Protein AF-A0AA43QIW8-F1 (afdb_monomer_lite)

Organism: NCBI:txid258253

Foldseek 3Di:
DPPPPALLNVLLCVCPDVLLAALVSLLVLLPDPFDWDQDPVGIDGLVVSVVSNVVVVVDDDPQDDDPVNVVVVVVVCVVCVSSNVSSVLVVLSNCCNVPPDLAQALQLLSSLQSAQNYDYPQLLCQLVSVCSSNVHDPVQQDDDPPDDSLVSLQSRQQSSVLPHQKHQPLLLQQQAQWDPDAQGRSTHSDSHHNHVSSRRPDPDDPPSSPFIWGRDPGHIHGDFDKDKDFAPPDFDQDPPDDDRWRWGWDDDPNDIKIKTAPDPDHDDDDPPQQRMKMWGWRHDDDPDDWTWIFIATDHPDDDPRRCPDRDTITID

pLDDT: mean 73.93, std 18.61, range [27.11, 95.56]

Sequence (316 aa):
MVRTHDATEMVVRLKASSWVRRLWTFHEAYLARELHYQFKDGALRLSAILGKYHQGSENPPPIPTGHETERIKTRIEGADPVWWSAYRFLEQVEVLGKDAPQEDHARLRSIIHPLRWRTTSRIQDETICLSGCIDRTVEDLPFIPDADPSDLAIERMKTFLSSLQTVPLGLLFVQRPHIEHDGCRWMPTSFLGGGMDSTLPDPWQKEDVAATGRPTPSGLVVALPGIMLSDVTDYTQDFRGGHTHDIIFIRVNGRAYYVYGLLTEPVQWRLPGANQLAIVLREELDERGTFGCLVSMIVDEAETNLMDKEQVWCVG

Radius of gyration: 23.4 Å; chains: 1; bounding box: 61×52×66 Å

Structure (mmCIF, N/CA/C/O backbone):
data_AF-A0AA43QIW8-F1
#
_entry.id   AF-A0AA43QIW8-F1
#
loop_
_atom_site.group_PDB
_atom_site.id
_atom_site.type_symbol
_atom_site.label_atom_id
_atom_site.label_alt_id
_atom_site.label_comp_id
_atom_site.label_asym_id
_atom_site.label_entity_id
_atom_site.label_seq_id
_atom_site.pdbx_PDB_ins_code
_atom_site.Cartn_x
_atom_site.Cartn_y
_atom_site.Cartn_z
_atom_site.occupancy
_atom_site.B_iso_or_equiv
_atom_site.auth_seq_id
_atom_site.auth_comp_id
_atom_site.auth_asym_id
_atom_site.auth_atom_id
_atom_site.pdbx_PDB_model_num
ATOM 1 N N . MET A 1 1 ? 36.590 -1.119 -27.297 1.00 30.61 1 MET A N 1
ATOM 2 C CA . MET A 1 1 ? 35.719 -2.088 -26.598 1.00 30.61 1 MET A CA 1
ATOM 3 C C . MET A 1 1 ? 34.730 -1.292 -25.767 1.00 30.61 1 MET A C 1
ATOM 5 O O . MET A 1 1 ? 35.124 -0.702 -24.770 1.00 30.61 1 MET A O 1
ATOM 9 N N . VAL A 1 2 ? 33.492 -1.153 -26.241 1.00 27.11 2 VAL A N 1
ATOM 10 C CA . VAL A 1 2 ? 32.423 -0.489 -25.482 1.00 27.11 2 VAL A CA 1
ATOM 11 C C . VAL A 1 2 ? 32.036 -1.451 -24.364 1.00 27.11 2 VAL A C 1
ATOM 13 O O . VAL A 1 2 ? 31.665 -2.584 -24.658 1.00 27.11 2 VAL A O 1
ATOM 16 N N . ARG A 1 3 ? 32.194 -1.046 -23.098 1.00 37.59 3 ARG A N 1
ATOM 17 C CA . ARG A 1 3 ? 31.667 -1.809 -21.961 1.00 37.59 3 ARG A CA 1
ATOM 18 C C . ARG A 1 3 ? 30.158 -1.911 -22.168 1.00 37.59 3 ARG A C 1
ATOM 20 O O . ARG A 1 3 ? 29.463 -0.903 -22.083 1.00 37.59 3 ARG A O 1
ATOM 27 N N . THR A 1 4 ? 29.666 -3.100 -22.496 1.00 42.47 4 THR A N 1
ATOM 28 C CA . THR A 1 4 ? 28.267 -3.456 -22.262 1.00 42.47 4 THR A CA 1
ATOM 29 C C . THR A 1 4 ? 27.952 -3.051 -20.830 1.00 42.47 4 THR A C 1
ATOM 31 O O . THR A 1 4 ? 28.669 -3.487 -19.931 1.00 42.47 4 THR A O 1
ATOM 34 N N . HIS A 1 5 ? 26.973 -2.162 -20.635 1.00 55.19 5 HIS A N 1
ATOM 35 C CA . HIS A 1 5 ? 26.529 -1.770 -19.299 1.00 55.19 5 HIS A CA 1
ATOM 36 C C . HIS A 1 5 ? 26.351 -3.036 -18.463 1.00 55.19 5 HIS A C 1
ATOM 38 O O . HIS A 1 5 ? 25.704 -3.986 -18.916 1.00 55.19 5 HIS A O 1
ATOM 44 N N . ASP A 1 6 ? 26.985 -3.057 -17.297 1.00 80.81 6 ASP A N 1
ATOM 45 C CA . ASP A 1 6 ? 26.860 -4.162 -16.362 1.00 80.81 6 ASP A CA 1
ATOM 46 C C . ASP A 1 6 ? 25.366 -4.361 -16.059 1.00 80.81 6 ASP A C 1
ATOM 48 O O . ASP A 1 6 ? 24.638 -3.387 -15.846 1.00 80.81 6 ASP A O 1
ATOM 52 N N . ALA A 1 7 ? 24.865 -5.597 -16.104 1.00 85.94 7 ALA A N 1
ATOM 53 C CA . ALA A 1 7 ? 23.437 -5.862 -15.914 1.00 85.94 7 ALA A CA 1
ATOM 54 C C . ALA A 1 7 ? 22.951 -5.325 -14.554 1.00 85.94 7 ALA A C 1
ATOM 56 O O . ALA A 1 7 ? 21.816 -4.852 -14.447 1.00 85.94 7 ALA A O 1
ATOM 57 N N . THR A 1 8 ? 23.842 -5.307 -13.557 1.00 87.69 8 THR A N 1
ATOM 58 C CA . THR A 1 8 ? 23.642 -4.659 -12.254 1.00 87.69 8 THR A CA 1
ATOM 59 C C . THR A 1 8 ? 23.433 -3.154 -12.383 1.00 87.69 8 THR A C 1
ATOM 61 O O . THR A 1 8 ? 22.462 -2.622 -11.842 1.00 87.69 8 THR A O 1
ATOM 64 N N . GLU A 1 9 ? 24.254 -2.454 -13.168 1.00 89.38 9 GLU A N 1
ATOM 65 C CA . GLU A 1 9 ? 24.057 -1.028 -13.448 1.00 89.38 9 GLU A CA 1
ATOM 66 C C . GLU A 1 9 ? 22.678 -0.764 -14.076 1.00 89.38 9 GLU A C 1
ATOM 68 O O . GLU A 1 9 ? 21.995 0.190 -13.693 1.00 89.38 9 GLU A O 1
ATOM 73 N N . MET A 1 10 ? 22.236 -1.617 -15.006 1.00 92.00 10 MET A N 1
ATOM 74 C CA . MET A 1 10 ? 20.946 -1.456 -15.686 1.00 92.00 10 MET A CA 1
ATOM 75 C C . MET A 1 10 ? 19.767 -1.526 -14.707 1.00 92.00 10 MET A C 1
ATOM 77 O O . MET A 1 10 ? 18.947 -0.604 -14.676 1.00 92.00 10 MET A O 1
ATOM 81 N N . VAL A 1 11 ? 19.688 -2.578 -13.882 1.00 92.38 11 VAL A N 1
ATOM 82 C CA . VAL A 1 11 ? 18.581 -2.747 -12.919 1.00 92.38 11 VAL A CA 1
ATOM 83 C C . VAL A 1 11 ? 18.610 -1.691 -11.814 1.00 92.38 11 VAL A C 1
ATOM 85 O O . VAL A 1 11 ? 17.556 -1.193 -11.415 1.00 92.38 11 VAL A O 1
ATOM 88 N N . VAL A 1 12 ? 19.800 -1.273 -11.365 1.00 91.69 12 VAL A N 1
ATOM 89 C CA . VAL A 1 12 ? 19.947 -0.208 -10.361 1.00 91.69 12 VAL A CA 1
ATOM 90 C C . VAL A 1 12 ? 19.497 1.139 -10.927 1.00 91.69 12 VAL A C 1
ATOM 92 O O . VAL A 1 12 ? 18.738 1.853 -10.269 1.00 91.69 12 VAL A O 1
ATOM 95 N N . ARG A 1 13 ? 19.890 1.481 -12.163 1.00 92.25 13 ARG A N 1
ATOM 96 C CA . ARG A 1 13 ? 19.433 2.713 -12.832 1.00 92.25 13 ARG A CA 1
ATOM 97 C C . ARG A 1 13 ? 17.921 2.729 -13.013 1.00 92.25 13 ARG A C 1
ATOM 99 O O . ARG A 1 13 ? 17.308 3.769 -12.777 1.00 92.25 13 ARG A O 1
ATOM 106 N N . LEU A 1 14 ? 17.316 1.600 -13.388 1.00 93.12 14 LEU A N 1
ATOM 107 C CA . LEU A 1 14 ? 15.860 1.484 -13.469 1.00 93.12 14 LEU A CA 1
ATOM 108 C C . LEU A 1 14 ? 15.209 1.699 -12.099 1.00 93.12 14 LEU A C 1
ATOM 110 O O . LEU A 1 14 ? 14.346 2.571 -11.982 1.00 93.12 14 LEU A O 1
ATOM 114 N N . LYS A 1 15 ? 15.666 0.993 -11.056 1.00 91.25 15 LYS A N 1
ATOM 115 C CA . LYS A 1 15 ? 15.131 1.118 -9.688 1.00 91.25 15 LYS A CA 1
ATOM 116 C C . LYS A 1 15 ? 15.253 2.535 -9.115 1.00 91.25 15 LYS A C 1
ATOM 118 O O . LYS A 1 15 ? 14.347 2.990 -8.427 1.00 91.25 15 LYS A O 1
ATOM 123 N N . ALA A 1 16 ? 16.337 3.247 -9.422 1.00 91.38 16 ALA A N 1
ATOM 124 C CA . ALA A 1 16 ? 16.566 4.622 -8.965 1.00 91.38 16 ALA A CA 1
ATOM 125 C C . ALA A 1 16 ? 15.899 5.701 -9.849 1.00 91.38 16 ALA A C 1
ATOM 127 O O . ALA A 1 16 ? 15.866 6.887 -9.495 1.00 91.38 16 ALA A O 1
ATOM 128 N N . SER A 1 17 ? 15.380 5.321 -11.019 1.00 92.38 17 SER A N 1
ATOM 129 C CA . SER A 1 17 ? 14.816 6.265 -11.983 1.00 92.38 17 SER A CA 1
ATOM 130 C C . SER A 1 17 ? 13.541 6.949 -11.472 1.00 92.38 17 SER A C 1
ATOM 132 O O . SER A 1 17 ? 12.888 6.519 -10.520 1.00 92.38 17 SER A O 1
ATOM 134 N N . SER A 1 18 ? 13.144 8.033 -12.140 1.00 90.75 18 SER A N 1
ATOM 135 C CA . SER A 1 18 ? 11.839 8.664 -11.907 1.00 90.75 18 SER A CA 1
ATOM 136 C C . SER A 1 18 ? 10.667 7.756 -12.276 1.00 90.75 18 SER A C 1
ATOM 138 O O . SER A 1 18 ? 9.576 7.956 -11.751 1.00 90.75 18 SER A O 1
ATOM 140 N N . TRP A 1 19 ? 10.883 6.751 -13.130 1.00 92.31 19 TRP A N 1
ATOM 14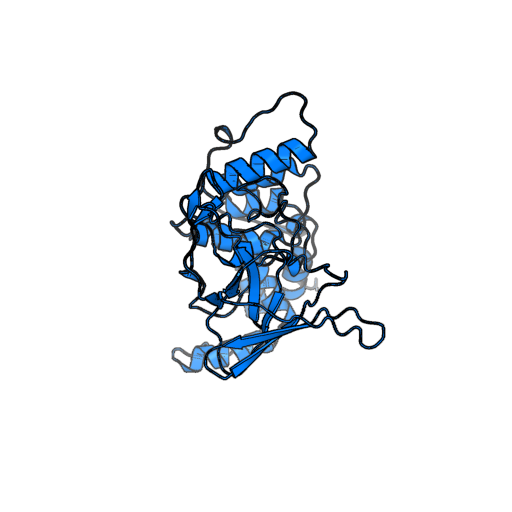1 C CA . TRP A 1 19 ? 9.855 5.791 -13.516 1.00 92.31 19 TRP A CA 1
ATOM 142 C C . TRP A 1 19 ? 9.406 4.933 -12.328 1.00 92.31 19 TRP A C 1
ATOM 144 O O . TRP A 1 19 ? 8.212 4.744 -12.140 1.00 92.31 19 TRP A O 1
ATOM 154 N N . VAL A 1 20 ? 10.312 4.489 -11.451 1.00 91.44 20 VAL A N 1
ATOM 155 C CA . VAL A 1 20 ? 9.915 3.735 -10.243 1.00 91.44 20 VAL A CA 1
ATOM 156 C C . VAL A 1 20 ? 9.243 4.621 -9.190 1.00 91.44 20 VAL A C 1
ATOM 158 O O . VAL A 1 20 ? 8.485 4.119 -8.371 1.00 91.44 20 VAL A O 1
ATOM 161 N N . ARG A 1 21 ? 9.470 5.939 -9.223 1.00 91.94 21 ARG A N 1
ATOM 162 C CA . ARG A 1 21 ? 8.960 6.888 -8.218 1.00 91.94 21 ARG A CA 1
ATOM 163 C C . ARG A 1 21 ? 7.597 7.493 -8.544 1.00 91.94 21 ARG A C 1
ATOM 165 O O . ARG A 1 21 ? 7.047 8.191 -7.704 1.00 91.94 21 ARG A O 1
ATOM 172 N N . ARG A 1 22 ? 7.046 7.283 -9.739 1.00 94.06 22 ARG A N 1
ATOM 173 C CA . ARG A 1 22 ? 5.742 7.847 -10.127 1.00 94.06 22 ARG A CA 1
ATOM 174 C C . ARG A 1 22 ? 4.642 6.812 -9.944 1.00 94.06 22 ARG A C 1
ATOM 176 O O . ARG A 1 22 ? 4.834 5.645 -10.265 1.00 94.06 22 ARG A O 1
ATOM 183 N N . LEU A 1 23 ? 3.485 7.228 -9.445 1.00 95.31 23 LEU A N 1
ATOM 184 C CA . LEU A 1 23 ? 2.310 6.361 -9.366 1.00 95.31 23 LEU A CA 1
ATOM 185 C C . LEU A 1 23 ? 1.853 5.912 -10.761 1.00 95.31 23 LEU A C 1
ATOM 187 O O . LEU A 1 23 ? 1.675 4.727 -10.998 1.00 95.31 23 LEU A O 1
ATOM 191 N N . TRP A 1 24 ? 1.708 6.841 -11.703 1.00 92.81 24 TRP A N 1
ATOM 192 C CA . TRP A 1 24 ? 1.127 6.534 -13.014 1.00 92.81 24 TRP A CA 1
ATOM 193 C C . TRP A 1 24 ? 1.903 5.455 -13.792 1.00 92.81 24 TRP A C 1
ATOM 195 O O . TRP A 1 24 ? 1.316 4.584 -14.420 1.00 92.81 24 TRP A O 1
ATOM 205 N N . THR A 1 25 ? 3.229 5.429 -13.673 1.00 92.81 25 THR A N 1
ATOM 206 C CA . THR A 1 25 ? 4.075 4.403 -14.302 1.00 92.81 25 THR A CA 1
ATOM 207 C C . THR A 1 25 ? 3.963 3.031 -13.635 1.00 92.81 25 THR A C 1
ATOM 209 O O . THR A 1 25 ? 4.278 2.028 -14.268 1.00 92.81 25 THR A O 1
ATOM 212 N N . PHE A 1 26 ? 3.531 2.953 -12.367 1.00 93.12 26 PHE A N 1
ATOM 213 C CA . PHE A 1 26 ? 3.134 1.679 -11.753 1.00 93.12 26 PHE A CA 1
ATOM 214 C C . PHE A 1 26 ? 1.898 1.130 -12.445 1.00 93.12 26 PHE A C 1
ATOM 216 O O . PHE A 1 26 ? 1.896 -0.024 -12.846 1.00 93.12 26 PHE A O 1
ATOM 223 N N . HIS A 1 27 ? 0.880 1.975 -12.600 1.00 91.69 27 HIS A N 1
ATOM 224 C CA . HIS A 1 27 ? -0.380 1.602 -13.224 1.00 91.69 27 HIS A CA 1
ATOM 225 C C . HIS A 1 27 ? -0.158 1.135 -14.671 1.00 91.69 27 HIS A C 1
ATOM 227 O O . HIS A 1 27 ? -0.642 0.075 -15.059 1.00 91.69 27 HIS A O 1
ATOM 233 N N . GLU A 1 28 ? 0.672 1.855 -15.434 1.00 91.06 28 GLU A N 1
ATOM 234 C CA . GLU A 1 28 ? 1.109 1.434 -16.772 1.00 91.06 28 GLU A CA 1
ATOM 235 C C . GLU A 1 28 ? 1.815 0.072 -16.757 1.00 91.06 28 GLU A C 1
ATOM 237 O O . GLU A 1 28 ? 1.526 -0.770 -17.600 1.00 91.06 28 GLU A O 1
ATOM 242 N N . ALA A 1 29 ? 2.733 -0.154 -15.810 1.00 90.81 29 ALA A N 1
ATOM 243 C CA . ALA A 1 29 ? 3.452 -1.422 -15.691 1.00 90.81 29 ALA A CA 1
ATOM 244 C C . ALA A 1 29 ? 2.523 -2.585 -15.329 1.00 90.81 29 ALA A C 1
ATOM 246 O O . ALA A 1 29 ? 2.646 -3.663 -15.904 1.00 90.81 29 ALA A O 1
ATOM 247 N N . TYR A 1 30 ? 1.594 -2.346 -14.402 1.00 90.56 30 TYR A N 1
ATOM 248 C CA . TYR A 1 30 ? 0.628 -3.326 -13.922 1.00 90.56 30 TYR A CA 1
ATOM 249 C C . TYR A 1 30 ? -0.305 -3.782 -15.049 1.00 90.56 30 TYR A C 1
ATOM 251 O O . TYR A 1 30 ? -0.540 -4.974 -15.212 1.00 90.56 30 TYR A O 1
ATOM 259 N N . LEU A 1 31 ? -0.786 -2.846 -15.873 1.00 88.69 31 LEU A N 1
ATOM 260 C CA . LEU A 1 31 ? -1.679 -3.140 -16.998 1.00 88.69 31 LEU A CA 1
ATOM 261 C C . LEU A 1 31 ? -0.950 -3.590 -18.277 1.00 88.69 31 LEU A C 1
ATOM 263 O O . LEU A 1 31 ? -1.590 -3.964 -19.264 1.00 88.69 31 LEU A O 1
ATOM 267 N N . ALA A 1 32 ? 0.383 -3.532 -18.316 1.00 90.00 32 ALA A N 1
ATOM 268 C CA . ALA A 1 32 ? 1.137 -3.827 -19.526 1.00 90.00 32 ALA A CA 1
ATOM 269 C C . ALA A 1 32 ? 1.118 -5.326 -19.863 1.00 90.00 32 ALA A C 1
ATOM 271 O O . ALA A 1 32 ? 1.618 -6.166 -19.117 1.00 90.00 32 ALA A O 1
ATOM 272 N N . ARG A 1 33 ? 0.678 -5.661 -21.085 1.00 87.56 33 ARG A N 1
ATOM 273 C CA . ARG A 1 33 ? 0.875 -7.010 -21.648 1.00 87.56 33 ARG A CA 1
ATOM 274 C C . ARG A 1 33 ? 2.364 -7.351 -21.778 1.00 87.56 33 ARG A C 1
ATOM 276 O O . ARG A 1 33 ? 2.785 -8.466 -21.480 1.00 87.56 33 ARG A O 1
ATOM 283 N N . GLU A 1 34 ? 3.155 -6.382 -22.234 1.00 88.19 34 GLU A N 1
ATOM 284 C CA . GLU A 1 34 ? 4.610 -6.476 -22.332 1.00 88.19 34 GLU A CA 1
ATOM 285 C C . GLU A 1 34 ? 5.249 -5.140 -21.955 1.00 88.19 34 GLU A C 1
ATOM 287 O O . GLU A 1 34 ? 4.980 -4.120 -22.591 1.00 88.19 34 GLU A O 1
ATOM 292 N N . LEU A 1 35 ? 6.134 -5.152 -20.957 1.00 90.94 35 LEU A N 1
ATOM 293 C CA . LEU A 1 35 ? 6.863 -3.968 -20.519 1.00 90.94 35 LEU A CA 1
ATOM 294 C C . LEU A 1 35 ? 8.263 -3.935 -21.142 1.00 90.94 35 LEU A C 1
ATOM 296 O O . LEU A 1 35 ? 8.994 -4.927 -21.136 1.00 90.94 35 LEU A O 1
ATOM 300 N N . HIS A 1 36 ? 8.630 -2.781 -21.696 1.00 92.75 36 HIS A N 1
ATOM 301 C CA . HIS A 1 36 ? 9.940 -2.538 -22.292 1.00 92.75 36 HIS A CA 1
ATOM 302 C C . HIS A 1 36 ? 10.567 -1.288 -21.675 1.00 92.75 36 HIS A C 1
ATOM 304 O O . HIS A 1 36 ? 9.918 -0.251 -21.550 1.00 92.75 36 HIS A O 1
ATOM 310 N N . TYR A 1 37 ? 11.853 -1.371 -21.349 1.00 92.25 37 TYR A N 1
ATOM 311 C CA . TYR A 1 37 ? 12.635 -0.264 -20.815 1.00 92.25 37 TYR A CA 1
ATOM 312 C C . TYR A 1 37 ? 13.566 0.290 -21.891 1.00 92.25 37 TYR A C 1
ATOM 314 O O . TYR A 1 37 ? 14.384 -0.445 -22.447 1.00 92.25 37 TYR A O 1
ATOM 322 N N . GLN A 1 38 ? 13.455 1.586 -22.184 1.00 92.50 38 GLN A N 1
ATOM 323 C CA . GLN A 1 38 ? 14.295 2.249 -23.180 1.00 92.50 38 GLN A CA 1
ATOM 324 C C . GLN A 1 38 ? 15.666 2.611 -22.594 1.00 92.50 38 GLN A C 1
ATOM 326 O O . GLN A 1 38 ? 15.772 3.448 -21.698 1.00 92.50 38 GLN A O 1
ATOM 331 N N . PHE A 1 39 ? 16.725 2.035 -23.161 1.00 89.88 39 PHE A N 1
ATOM 332 C CA . PHE A 1 39 ? 18.115 2.424 -22.919 1.00 89.88 39 PHE A CA 1
ATOM 333 C C . PHE A 1 39 ? 18.682 3.153 -24.141 1.00 89.88 39 PHE A C 1
ATOM 335 O O . PHE A 1 39 ? 18.062 3.190 -25.205 1.00 89.88 39 PHE A O 1
ATOM 342 N N . LYS A 1 40 ? 19.887 3.723 -24.014 1.00 88.94 40 LYS A N 1
ATOM 343 C CA . LYS A 1 40 ? 20.572 4.400 -25.129 1.00 88.94 40 LYS A CA 1
ATOM 344 C C . LYS A 1 40 ? 20.725 3.495 -26.359 1.00 88.94 40 LYS A C 1
ATOM 346 O O . LYS A 1 40 ? 20.577 3.965 -27.480 1.00 88.94 40 LYS A O 1
ATOM 351 N N . ASP A 1 41 ? 20.985 2.212 -26.126 1.00 87.12 41 ASP A N 1
ATOM 352 C CA . ASP A 1 41 ? 21.294 1.235 -27.174 1.00 87.12 41 ASP A CA 1
ATOM 353 C C . ASP A 1 41 ? 20.052 0.474 -27.677 1.00 87.12 41 ASP A C 1
ATOM 355 O O . ASP A 1 41 ? 20.163 -0.378 -28.556 1.00 87.12 41 ASP A O 1
ATOM 359 N N . GLY A 1 42 ? 18.866 0.760 -27.125 1.00 91.12 42 GLY A N 1
ATOM 360 C CA . GLY A 1 42 ? 17.608 0.123 -27.518 1.00 91.12 42 GLY A CA 1
ATOM 361 C C . GLY A 1 42 ? 16.680 -0.189 -26.346 1.00 91.12 42 GLY A C 1
ATOM 362 O O . GLY A 1 42 ? 17.031 -0.021 -25.177 1.00 91.12 42 GLY A O 1
ATOM 363 N N . ALA A 1 43 ? 15.475 -0.648 -26.675 1.00 93.88 43 ALA A N 1
ATOM 364 C CA . ALA A 1 43 ? 14.500 -1.106 -25.697 1.00 93.88 43 ALA A CA 1
ATOM 365 C C . ALA A 1 43 ? 14.767 -2.566 -25.301 1.00 93.88 43 ALA A C 1
ATOM 367 O O . ALA A 1 43 ? 15.001 -3.415 -26.161 1.00 93.88 43 ALA A O 1
ATOM 368 N N . LEU A 1 44 ? 14.719 -2.866 -24.003 1.00 93.31 44 LEU A N 1
ATOM 369 C CA . LEU A 1 44 ? 14.928 -4.212 -23.466 1.00 93.31 44 LEU A CA 1
ATOM 370 C C . LEU A 1 44 ? 13.819 -4.585 -22.484 1.00 93.31 44 LEU A C 1
ATOM 372 O O . LEU A 1 44 ? 13.359 -3.753 -21.706 1.00 93.31 44 LEU A O 1
ATOM 376 N N . ARG A 1 45 ? 13.434 -5.862 -22.492 1.00 92.88 45 ARG A N 1
ATOM 377 C CA . ARG A 1 45 ? 12.590 -6.464 -21.450 1.00 92.88 45 ARG A CA 1
ATOM 378 C C . ARG A 1 45 ? 13.440 -6.843 -20.242 1.00 92.88 45 ARG A C 1
ATOM 380 O O . ARG A 1 45 ? 14.627 -7.143 -20.403 1.00 92.88 45 ARG A O 1
ATOM 387 N N . LEU A 1 46 ? 12.831 -6.933 -19.061 1.00 90.56 46 LEU A N 1
ATOM 388 C CA . LEU A 1 46 ? 13.531 -7.363 -17.848 1.00 90.56 46 LEU A CA 1
ATOM 389 C C . LEU A 1 46 ? 14.173 -8.756 -17.998 1.00 90.56 46 LEU A C 1
ATOM 391 O O . LEU A 1 46 ? 15.302 -8.972 -17.558 1.00 90.56 46 LEU A O 1
ATOM 395 N N . SER A 1 47 ? 13.523 -9.671 -18.723 1.00 89.31 47 SER A N 1
ATOM 396 C CA . SER A 1 47 ? 14.069 -10.998 -19.054 1.00 89.31 47 SER A CA 1
ATOM 397 C C . SER A 1 47 ? 15.352 -10.949 -19.895 1.00 89.31 47 SER A C 1
ATOM 399 O O . SER A 1 47 ? 16.247 -11.773 -19.713 1.00 89.31 47 SER A O 1
ATOM 401 N N . ALA A 1 48 ? 15.495 -9.959 -20.781 1.00 90.19 48 ALA A N 1
ATOM 402 C CA . ALA A 1 48 ? 16.725 -9.767 -21.549 1.00 90.19 48 ALA A CA 1
ATOM 403 C C . ALA A 1 48 ? 17.872 -9.253 -20.661 1.00 90.19 48 ALA A C 1
ATOM 405 O O . ALA A 1 48 ? 19.030 -9.606 -20.886 1.00 90.19 48 ALA A O 1
ATOM 406 N N . ILE A 1 49 ? 17.556 -8.451 -19.636 1.00 90.50 49 ILE A N 1
ATOM 407 C CA . ILE A 1 49 ? 18.530 -7.984 -18.639 1.00 90.50 49 ILE A CA 1
ATOM 408 C C . ILE A 1 49 ? 18.991 -9.154 -17.754 1.00 90.50 49 ILE A C 1
ATOM 410 O O . ILE A 1 49 ? 20.192 -9.300 -17.532 1.00 90.50 49 ILE A O 1
ATOM 414 N N . LEU A 1 50 ? 18.074 -10.041 -17.339 1.00 88.00 50 LEU A N 1
ATOM 415 C CA . LEU A 1 50 ? 18.412 -11.288 -16.634 1.00 88.00 50 LEU A CA 1
ATOM 416 C C . LEU A 1 50 ? 19.369 -12.165 -17.456 1.00 88.00 50 LEU A C 1
ATOM 418 O O . LEU A 1 50 ? 20.382 -12.637 -16.946 1.00 88.00 50 LEU A O 1
ATOM 422 N N . GLY A 1 51 ? 19.087 -12.336 -18.752 1.00 85.44 51 GLY A N 1
ATOM 423 C CA . GLY A 1 51 ? 19.963 -13.085 -19.655 1.00 85.44 51 GLY A CA 1
ATOM 424 C C . GLY A 1 51 ? 21.382 -12.507 -19.722 1.00 85.44 51 GLY A C 1
ATOM 425 O O . GLY A 1 51 ? 22.351 -13.261 -19.686 1.00 85.44 51 GLY A O 1
ATOM 426 N N . LYS A 1 52 ? 21.517 -11.173 -19.752 1.00 85.44 52 LYS A N 1
ATOM 427 C CA . LYS A 1 52 ? 22.822 -10.487 -19.715 1.00 85.44 52 LYS A CA 1
ATOM 428 C C . LYS A 1 52 ? 23.564 -10.712 -18.396 1.00 85.44 52 LYS A C 1
ATOM 430 O O . LYS A 1 52 ? 24.774 -10.914 -18.429 1.00 85.44 52 LYS A O 1
ATOM 435 N N . TYR A 1 53 ? 22.853 -10.707 -17.267 1.00 83.38 53 TYR A N 1
ATOM 436 C CA . TYR A 1 53 ? 23.440 -10.996 -15.955 1.00 83.38 53 TYR A CA 1
ATOM 437 C C . TYR A 1 53 ? 24.026 -12.414 -15.903 1.00 83.38 53 TYR A C 1
ATOM 439 O O . TYR A 1 53 ? 25.189 -12.591 -15.550 1.00 83.38 53 TYR A O 1
ATOM 447 N N . HIS A 1 54 ? 23.268 -13.416 -16.361 1.00 78.50 54 HIS A N 1
ATOM 448 C CA . HIS A 1 54 ? 23.749 -14.800 -16.413 1.00 78.50 54 HIS A CA 1
ATOM 449 C C . HIS A 1 54 ? 24.910 -15.002 -17.396 1.00 78.50 54 HIS A C 1
ATOM 451 O O . HIS A 1 54 ? 25.798 -15.796 -17.115 1.00 78.50 54 HIS A O 1
ATOM 457 N N . GLN A 1 55 ? 24.939 -14.288 -18.527 1.00 72.19 55 GLN A N 1
ATOM 458 C CA . GLN A 1 55 ? 26.042 -14.370 -19.497 1.00 72.19 55 GLN A CA 1
ATOM 459 C C . GLN A 1 55 ? 27.344 -13.732 -18.991 1.00 72.19 55 GLN A C 1
ATOM 461 O O . GLN A 1 55 ? 28.420 -14.195 -19.353 1.00 72.19 55 GLN A O 1
ATOM 466 N N . GLY A 1 56 ? 27.257 -12.674 -18.176 1.00 63.62 56 GLY A N 1
ATOM 467 C CA . GLY A 1 56 ? 28.420 -12.045 -17.539 1.00 63.62 56 GLY A CA 1
ATOM 468 C C . GLY A 1 56 ? 28.985 -12.840 -16.355 1.00 63.62 56 GLY A C 1
ATOM 469 O O . GLY A 1 56 ? 30.106 -12.585 -15.924 1.00 63.62 56 GLY A O 1
ATOM 470 N N . SER A 1 57 ? 28.228 -13.813 -15.840 1.00 58.59 57 SER A N 1
ATOM 471 C CA . SER A 1 57 ? 28.672 -14.773 -14.830 1.00 58.59 57 SER A CA 1
ATOM 472 C C . SER A 1 57 ? 29.271 -15.989 -15.543 1.00 58.59 57 SER A C 1
ATOM 474 O O . SER A 1 57 ? 28.554 -16.913 -15.909 1.00 58.59 57 SER A O 1
ATOM 476 N N . GLU A 1 58 ? 30.585 -15.998 -15.790 1.00 47.84 58 GLU A N 1
ATOM 477 C CA . GLU A 1 58 ? 31.264 -17.031 -16.603 1.00 47.84 58 GLU A CA 1
ATOM 478 C C . GLU A 1 58 ? 31.156 -18.480 -16.064 1.00 47.84 58 GLU A C 1
ATOM 480 O O . GLU A 1 58 ? 31.641 -19.404 -16.707 1.00 47.84 58 GLU A O 1
ATOM 485 N N . ASN A 1 59 ? 30.490 -18.716 -14.929 1.00 49.09 59 ASN A N 1
ATOM 486 C CA . ASN A 1 59 ? 30.080 -20.035 -14.444 1.00 49.09 59 ASN A CA 1
ATOM 487 C C . ASN A 1 59 ? 28.849 -19.888 -13.528 1.00 49.09 59 ASN A C 1
ATOM 489 O O . ASN A 1 59 ? 29.026 -19.702 -12.319 1.00 49.09 59 ASN A O 1
ATOM 493 N N . PRO A 1 60 ? 27.604 -19.971 -14.036 1.00 49.59 60 PRO A N 1
ATOM 494 C CA . PRO A 1 60 ? 26.453 -20.046 -13.149 1.00 49.59 60 PRO A CA 1
ATOM 495 C C . PRO A 1 60 ? 26.559 -21.354 -12.346 1.00 49.59 60 PRO A C 1
ATOM 497 O O . PRO A 1 60 ? 26.711 -22.421 -12.951 1.00 49.59 60 PRO A O 1
ATOM 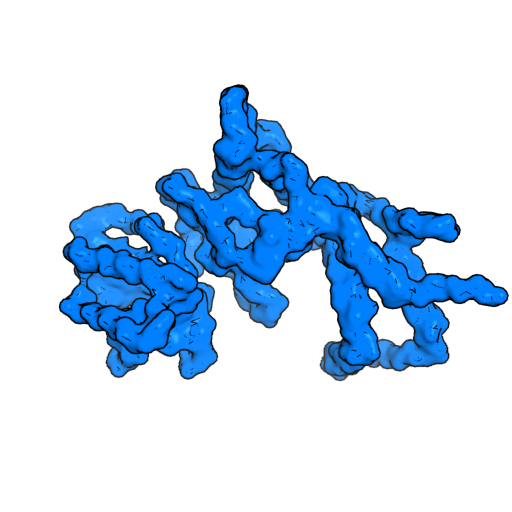500 N N . PRO A 1 61 ? 26.516 -21.321 -11.001 1.00 50.94 61 PRO A N 1
ATOM 501 C CA . PRO A 1 61 ? 26.484 -22.553 -10.227 1.00 50.94 61 PRO A CA 1
ATOM 502 C C . PRO A 1 61 ? 25.276 -23.388 -10.684 1.00 50.94 61 PRO A C 1
ATOM 504 O O . PRO A 1 61 ? 24.203 -22.820 -10.915 1.00 50.94 61 PRO A O 1
ATOM 507 N N . PRO A 1 62 ? 25.427 -24.715 -10.862 1.00 49.56 62 PRO A N 1
ATOM 508 C CA . PRO A 1 62 ? 24.330 -25.567 -11.306 1.00 49.56 62 PRO A CA 1
ATOM 509 C C . PRO A 1 62 ? 23.146 -25.377 -10.361 1.00 49.56 62 PRO A C 1
ATOM 511 O O . PRO A 1 62 ? 23.318 -25.517 -9.153 1.00 49.56 62 PRO A O 1
ATOM 514 N N . ILE A 1 63 ? 21.970 -25.034 -10.901 1.00 51.59 63 ILE A N 1
ATOM 515 C CA . ILE A 1 63 ? 20.738 -24.867 -10.120 1.00 51.59 63 ILE A CA 1
ATOM 516 C C . I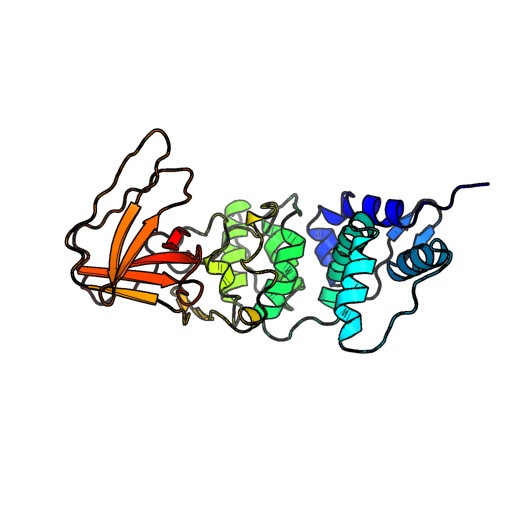LE A 1 63 ? 20.337 -26.265 -9.628 1.00 51.59 63 ILE A C 1
ATOM 518 O O . ILE A 1 63 ? 19.881 -27.073 -10.441 1.00 51.59 63 ILE A O 1
ATOM 522 N N . PRO A 1 64 ? 20.523 -26.609 -8.341 1.00 45.88 64 PRO A N 1
ATOM 523 C CA . PRO A 1 64 ? 20.175 -27.935 -7.851 1.00 45.88 64 PRO A CA 1
ATOM 524 C C . PRO A 1 64 ? 18.653 -28.026 -7.745 1.00 45.88 64 PRO A C 1
ATOM 526 O O . PRO A 1 64 ? 18.001 -27.035 -7.423 1.00 45.88 64 PRO A O 1
ATOM 529 N N . THR A 1 65 ? 18.070 -29.199 -7.970 1.00 50.50 65 THR A N 1
ATOM 530 C CA . THR A 1 65 ? 16.638 -29.469 -7.747 1.00 50.50 65 THR A CA 1
ATOM 531 C C . THR A 1 65 ? 16.441 -30.242 -6.436 1.00 50.50 65 THR A C 1
ATOM 533 O O . THR A 1 65 ? 16.983 -31.337 -6.307 1.00 50.50 65 THR A O 1
ATOM 536 N N . GLY A 1 66 ? 15.672 -29.706 -5.476 1.00 53.91 66 GLY A N 1
ATOM 537 C CA . GLY A 1 66 ? 15.337 -30.352 -4.192 1.00 53.91 66 GLY A CA 1
ATOM 538 C C . GLY A 1 66 ? 15.153 -29.370 -3.017 1.00 53.91 66 GLY A C 1
ATOM 539 O O . GLY A 1 66 ? 15.216 -28.161 -3.182 1.00 53.91 66 GLY A O 1
ATOM 540 N N . HIS A 1 67 ? 14.956 -29.856 -1.786 1.00 52.28 67 HIS A N 1
ATOM 541 C CA . HIS A 1 67 ? 14.856 -28.985 -0.593 1.00 52.28 67 HIS A CA 1
ATOM 542 C C . HIS A 1 67 ? 16.168 -28.232 -0.258 1.00 52.28 67 HIS A C 1
ATOM 544 O O . HIS A 1 67 ? 16.138 -27.208 0.423 1.00 52.28 67 HIS A O 1
ATOM 550 N N . GLU A 1 68 ? 17.320 -28.683 -0.770 1.00 50.69 68 GLU A N 1
ATOM 551 C CA . GLU A 1 68 ? 18.596 -27.946 -0.707 1.00 50.69 68 GLU A CA 1
ATOM 552 C C . GLU A 1 68 ? 18.641 -26.728 -1.647 1.00 50.69 68 GLU A C 1
ATOM 554 O O . GLU A 1 68 ? 19.468 -25.833 -1.446 1.00 50.69 68 GLU A O 1
ATOM 559 N N . THR A 1 69 ? 17.732 -26.650 -2.630 1.00 55.16 69 THR A N 1
ATOM 560 C CA . THR A 1 69 ? 17.656 -25.551 -3.600 1.00 55.16 69 THR A CA 1
ATOM 561 C C . THR A 1 69 ? 17.423 -24.221 -2.911 1.00 55.16 69 THR A C 1
ATOM 563 O O . THR A 1 69 ? 18.094 -23.263 -3.261 1.00 55.16 69 THR A O 1
ATOM 566 N N . GLU A 1 70 ? 16.559 -24.152 -1.896 1.00 51.69 70 GLU A N 1
ATOM 567 C CA . GLU A 1 70 ? 16.226 -22.875 -1.255 1.00 51.69 70 GLU A CA 1
ATOM 568 C C . GLU A 1 70 ? 17.448 -22.266 -0.553 1.00 51.69 70 GLU A C 1
ATOM 570 O O . GLU A 1 70 ? 17.777 -21.109 -0.776 1.00 51.69 70 GLU A O 1
ATOM 575 N N . ARG A 1 71 ? 18.221 -23.071 0.194 1.00 52.84 71 ARG A N 1
ATOM 576 C CA . ARG A 1 71 ? 19.431 -22.602 0.902 1.00 52.84 71 ARG A CA 1
ATOM 577 C C . ARG A 1 71 ? 20.557 -22.198 -0.052 1.00 52.84 71 ARG A C 1
ATOM 579 O O . ARG A 1 71 ? 21.337 -21.296 0.257 1.00 52.84 71 ARG A O 1
ATOM 586 N N . ILE A 1 72 ? 20.671 -22.880 -1.192 1.00 54.91 72 ILE A N 1
ATOM 587 C CA . ILE A 1 72 ? 21.669 -22.580 -2.228 1.00 54.91 72 ILE A CA 1
ATOM 588 C C . ILE A 1 72 ? 21.248 -21.343 -3.025 1.00 54.91 72 ILE A C 1
ATOM 590 O O . ILE A 1 72 ? 22.078 -20.468 -3.262 1.00 54.91 72 ILE A O 1
ATOM 594 N N . LYS A 1 73 ? 19.957 -21.212 -3.338 1.00 54.81 73 LYS A N 1
ATOM 595 C CA . LYS A 1 73 ? 19.355 -20.021 -3.940 1.00 54.81 73 LYS A CA 1
ATOM 596 C C . LYS A 1 73 ? 19.570 -18.801 -3.047 1.00 54.81 73 LYS A C 1
ATOM 598 O O . LYS A 1 73 ? 20.113 -17.824 -3.533 1.00 54.81 73 LYS A O 1
ATOM 603 N N . THR A 1 74 ? 19.341 -18.904 -1.734 1.00 53.31 74 THR A N 1
ATOM 604 C CA . THR A 1 74 ? 19.653 -17.832 -0.767 1.00 53.31 74 THR A CA 1
ATOM 605 C C . THR A 1 74 ? 21.142 -17.451 -0.754 1.00 53.31 74 THR A C 1
ATOM 607 O O . THR A 1 74 ? 21.478 -16.277 -0.626 1.00 53.31 74 THR A O 1
ATOM 610 N N . ARG A 1 75 ? 22.070 -18.410 -0.906 1.00 55.72 75 ARG A N 1
ATOM 611 C CA . ARG A 1 75 ? 23.518 -18.113 -0.995 1.00 55.72 75 ARG A CA 1
ATOM 612 C C . ARG A 1 75 ? 23.912 -17.434 -2.307 1.00 55.72 75 ARG A C 1
ATOM 614 O O . ARG A 1 75 ? 24.780 -16.568 -2.287 1.00 55.72 75 ARG A O 1
ATOM 621 N N . ILE A 1 76 ? 23.294 -17.823 -3.421 1.00 56.78 76 ILE A N 1
ATOM 622 C CA . ILE A 1 76 ? 23.499 -17.202 -4.739 1.00 56.78 76 ILE A CA 1
ATOM 623 C C . ILE A 1 76 ? 22.881 -15.797 -4.758 1.00 56.78 76 ILE A C 1
ATOM 625 O O . ILE A 1 76 ? 23.518 -14.854 -5.218 1.00 56.78 76 ILE A O 1
ATOM 629 N N . GLU A 1 77 ? 21.689 -15.637 -4.179 1.00 53.22 77 GLU A N 1
ATOM 630 C CA . GLU A 1 77 ? 21.035 -14.344 -3.952 1.00 53.22 77 GLU A CA 1
ATOM 631 C C . GLU A 1 77 ? 21.893 -13.421 -3.070 1.00 53.22 77 GLU A C 1
ATOM 633 O O . GLU A 1 77 ? 21.982 -12.217 -3.311 1.00 53.22 77 GLU A O 1
ATOM 638 N N . GLY A 1 78 ? 22.596 -13.997 -2.091 1.00 53.69 78 GLY A N 1
ATOM 639 C CA . GLY A 1 78 ? 23.535 -13.290 -1.222 1.00 53.69 78 GLY A CA 1
ATOM 640 C C . GLY A 1 78 ? 24.894 -12.946 -1.845 1.00 53.69 78 GLY A C 1
ATOM 641 O O . GLY A 1 78 ? 25.642 -12.192 -1.227 1.00 53.69 78 GLY A O 1
ATOM 642 N N . ALA A 1 79 ? 25.237 -13.463 -3.032 1.00 64.88 79 ALA A N 1
ATOM 643 C CA . ALA A 1 79 ? 26.513 -13.161 -3.693 1.00 64.88 79 ALA A CA 1
ATOM 644 C C . ALA A 1 79 ? 26.510 -11.783 -4.385 1.00 64.88 79 ALA A C 1
ATOM 646 O O . ALA A 1 79 ? 27.546 -11.124 -4.443 1.00 64.88 79 ALA A O 1
ATOM 647 N N . ASP A 1 80 ? 25.342 -11.332 -4.854 1.00 77.06 80 ASP A N 1
ATOM 648 C CA . ASP A 1 80 ? 25.105 -9.973 -5.358 1.00 77.06 80 ASP A CA 1
ATOM 649 C C . ASP A 1 80 ? 23.751 -9.452 -4.835 1.00 77.06 80 ASP A C 1
ATOM 651 O O . ASP A 1 80 ? 22.742 -9.429 -5.553 1.00 77.06 80 ASP A O 1
ATOM 655 N N . PRO A 1 81 ? 23.695 -9.047 -3.553 1.00 79.75 81 PRO A N 1
ATOM 656 C CA . PRO A 1 81 ? 22.448 -8.621 -2.924 1.00 79.75 81 PRO A CA 1
ATOM 657 C C . PRO A 1 81 ? 21.893 -7.332 -3.547 1.00 79.75 81 PRO A C 1
ATOM 659 O O . PRO A 1 81 ? 20.689 -7.075 -3.470 1.00 79.75 81 PRO A O 1
ATOM 662 N N . VAL A 1 82 ? 22.748 -6.520 -4.181 1.00 85.44 82 VAL A N 1
ATOM 663 C CA . VAL A 1 82 ? 22.345 -5.281 -4.854 1.00 85.44 82 VAL A CA 1
ATOM 664 C C . VAL A 1 82 ? 21.557 -5.607 -6.115 1.00 85.44 82 VAL A C 1
ATOM 666 O O . VAL A 1 82 ? 20.446 -5.091 -6.281 1.00 85.44 82 VAL A O 1
ATOM 669 N N . TRP A 1 83 ? 22.093 -6.486 -6.970 1.00 86.12 83 TRP A N 1
ATOM 670 C CA . TRP A 1 83 ? 21.394 -6.939 -8.168 1.00 86.12 83 TRP A CA 1
ATOM 671 C C . TRP A 1 83 ? 20.071 -7.607 -7.804 1.00 86.12 83 TRP A C 1
ATOM 673 O O . TRP A 1 83 ? 19.031 -7.186 -8.310 1.00 86.12 83 TRP A O 1
ATOM 683 N N . TRP A 1 84 ? 20.074 -8.570 -6.874 1.00 83.44 84 TRP A N 1
ATOM 684 C CA . TRP A 1 84 ? 18.860 -9.317 -6.522 1.00 83.44 84 TRP A CA 1
ATOM 685 C C . TRP A 1 84 ? 17.794 -8.413 -5.911 1.00 83.44 84 TRP A C 1
ATOM 687 O O . TRP A 1 84 ? 16.636 -8.469 -6.321 1.00 83.44 84 TRP A O 1
ATOM 697 N N . SER A 1 85 ? 18.166 -7.503 -5.008 1.00 84.81 85 SER A N 1
ATOM 698 C CA . SER A 1 85 ? 17.221 -6.525 -4.454 1.00 84.81 85 SER A CA 1
ATOM 699 C C . SER A 1 85 ? 16.637 -5.597 -5.525 1.00 84.81 85 SER A C 1
ATOM 701 O O . SER A 1 85 ? 15.483 -5.162 -5.424 1.00 84.81 85 SER A O 1
ATOM 703 N N . ALA A 1 86 ? 17.424 -5.227 -6.538 1.00 89.00 86 ALA A N 1
ATOM 704 C CA . ALA A 1 86 ? 16.956 -4.367 -7.617 1.00 89.00 86 ALA A CA 1
ATOM 705 C C . ALA A 1 86 ? 16.065 -5.116 -8.612 1.00 89.00 86 ALA A C 1
ATOM 707 O O . ALA A 1 86 ? 14.958 -4.664 -8.909 1.00 89.00 86 ALA A O 1
ATOM 708 N N . TYR A 1 87 ? 16.526 -6.276 -9.070 1.00 89.75 87 TYR A N 1
ATOM 709 C CA . TYR A 1 87 ? 15.826 -7.133 -10.011 1.00 89.75 87 TYR A CA 1
ATOM 710 C C . TYR A 1 87 ? 14.498 -7.627 -9.442 1.00 89.75 87 TYR A C 1
ATOM 712 O O . TYR A 1 87 ? 13.472 -7.443 -10.084 1.00 89.75 87 TYR A O 1
ATOM 720 N N . ARG A 1 88 ? 14.484 -8.163 -8.213 1.00 86.19 88 ARG A N 1
ATOM 721 C CA . ARG A 1 88 ? 13.264 -8.699 -7.581 1.00 86.19 88 ARG A CA 1
ATOM 722 C C . ARG A 1 88 ? 12.191 -7.638 -7.398 1.00 86.19 88 ARG A C 1
ATOM 724 O O . ARG A 1 88 ? 11.016 -7.926 -7.575 1.00 86.19 88 ARG A O 1
ATOM 731 N N . PHE A 1 89 ? 12.585 -6.402 -7.092 1.00 87.50 89 PHE A N 1
ATOM 732 C CA . PHE A 1 89 ? 11.639 -5.291 -7.036 1.00 87.50 89 PHE A CA 1
ATOM 733 C C . PHE A 1 89 ? 10.987 -5.027 -8.405 1.00 87.50 89 PHE A C 1
ATOM 735 O O . PHE A 1 89 ? 9.773 -4.860 -8.482 1.00 87.50 89 PHE A O 1
ATOM 742 N N . LEU A 1 90 ? 11.776 -4.995 -9.486 1.00 89.75 90 LEU A N 1
ATOM 743 C CA . LEU A 1 90 ? 11.260 -4.773 -10.844 1.00 89.75 90 LEU A CA 1
ATOM 744 C C . LEU A 1 90 ? 10.417 -5.959 -11.331 1.00 89.75 90 LEU A C 1
ATOM 746 O O . LEU A 1 90 ? 9.351 -5.755 -11.902 1.00 89.75 90 LEU A O 1
ATOM 750 N N . GLU A 1 91 ? 10.865 -7.182 -11.051 1.00 87.81 91 GLU A N 1
ATOM 751 C CA . GLU A 1 91 ? 10.157 -8.423 -11.371 1.00 87.81 91 GLU A CA 1
ATOM 752 C C . GLU A 1 91 ? 8.788 -8.460 -10.689 1.00 87.81 91 GLU A C 1
ATOM 754 O O . GLU A 1 91 ? 7.791 -8.745 -11.346 1.00 87.81 91 GLU A O 1
ATOM 759 N N . GLN A 1 92 ? 8.712 -8.089 -9.406 1.00 82.94 92 GLN A N 1
ATOM 760 C CA . GLN A 1 92 ? 7.435 -7.969 -8.700 1.00 82.94 92 GLN A CA 1
ATOM 761 C C . GLN A 1 92 ? 6.487 -7.013 -9.430 1.00 82.94 92 GLN A C 1
ATOM 763 O O . GLN A 1 92 ? 5.351 -7.380 -9.702 1.00 82.94 92 GLN A O 1
ATOM 768 N N . VAL A 1 93 ? 6.951 -5.824 -9.823 1.00 84.19 93 VAL A N 1
ATOM 769 C CA . VAL A 1 93 ? 6.112 -4.857 -10.552 1.00 84.19 93 VAL A CA 1
ATOM 770 C C . VAL A 1 93 ? 5.585 -5.423 -11.884 1.00 84.19 93 VAL A C 1
ATOM 772 O O . VAL A 1 93 ? 4.442 -5.140 -12.228 1.00 84.19 93 VAL A O 1
ATOM 775 N N . GLU A 1 94 ? 6.366 -6.234 -12.610 1.00 85.56 94 GLU A N 1
ATOM 776 C CA . GLU A 1 94 ? 5.940 -6.843 -13.887 1.00 85.56 94 GLU A CA 1
ATOM 777 C C . GLU A 1 94 ? 5.004 -8.056 -13.745 1.00 85.56 94 GLU A C 1
ATOM 779 O O . GLU A 1 94 ? 4.235 -8.345 -14.666 1.00 85.56 94 GLU A O 1
ATOM 784 N N . VAL A 1 95 ? 5.098 -8.811 -12.645 1.00 80.44 95 VAL A N 1
ATOM 785 C CA . VAL A 1 95 ? 4.325 -10.054 -12.447 1.00 80.44 95 VAL A CA 1
ATOM 786 C C . VAL A 1 95 ? 2.967 -9.787 -11.797 1.00 80.44 95 VAL A C 1
ATOM 788 O O . VAL A 1 95 ? 2.004 -10.491 -12.095 1.00 80.44 95 VAL A O 1
ATOM 791 N N . LEU A 1 96 ? 2.859 -8.740 -10.971 1.00 79.50 96 LEU A N 1
ATOM 792 C CA . LEU A 1 96 ? 1.651 -8.419 -10.197 1.00 79.50 96 LEU A CA 1
ATOM 793 C C . LEU A 1 96 ? 0.361 -8.317 -11.028 1.00 79.50 96 LEU A C 1
ATOM 795 O O . LEU A 1 96 ? -0.704 -8.670 -10.529 1.00 79.50 96 LEU A O 1
ATOM 799 N N . GLY A 1 97 ? 0.443 -7.846 -12.275 1.00 73.12 97 GLY A N 1
ATOM 800 C CA . GLY A 1 97 ? -0.719 -7.743 -13.162 1.00 73.12 97 GLY A CA 1
ATOM 801 C C . GLY A 1 97 ? -1.094 -9.039 -13.888 1.00 73.12 97 GLY A C 1
ATOM 802 O O . GLY A 1 97 ? -2.218 -9.168 -14.360 1.00 73.12 97 GLY A O 1
ATOM 803 N N . LYS A 1 98 ? -0.171 -10.003 -13.998 1.00 77.88 98 LYS A N 1
ATOM 804 C CA . LYS A 1 98 ? -0.362 -11.232 -14.794 1.00 77.88 98 LYS A CA 1
ATOM 805 C C . LYS A 1 98 ? -1.009 -12.353 -13.989 1.00 77.88 98 LYS A C 1
ATOM 807 O O . LYS A 1 98 ? -1.875 -13.042 -14.514 1.00 77.88 98 LYS A O 1
ATOM 812 N N . ASP A 1 99 ? -0.610 -12.476 -12.726 1.00 74.62 99 ASP A N 1
ATOM 813 C CA . ASP A 1 99 ? -1.090 -13.492 -11.784 1.00 74.62 99 ASP A CA 1
ATOM 814 C C . ASP A 1 99 ? -1.805 -12.824 -10.596 1.00 74.62 99 ASP A C 1
ATOM 816 O O . ASP A 1 99 ? -1.580 -13.165 -9.433 1.00 74.62 99 ASP A O 1
ATOM 820 N N . ALA A 1 100 ? -2.619 -11.801 -10.882 1.00 78.81 100 ALA A N 1
ATOM 821 C CA . ALA A 1 100 ? -3.334 -11.056 -9.853 1.00 78.81 100 ALA A CA 1
ATOM 822 C C . ALA A 1 100 ? -4.289 -11.988 -9.074 1.00 78.81 100 ALA A C 1
ATOM 824 O O . ALA A 1 100 ? -5.066 -12.716 -9.702 1.00 78.81 100 ALA A O 1
ATOM 825 N N . PRO A 1 101 ? -4.268 -11.970 -7.726 1.00 82.44 101 PRO A N 1
ATOM 826 C CA . PRO A 1 101 ? -5.218 -12.732 -6.920 1.00 82.44 101 PRO A CA 1
ATOM 827 C C . PRO A 1 101 ? -6.668 -12.355 -7.234 1.00 82.44 101 PRO A C 1
ATOM 829 O O . PRO A 1 101 ? -6.948 -11.206 -7.584 1.00 82.44 101 PRO A O 1
ATOM 832 N N . GLN A 1 102 ? -7.588 -13.311 -7.077 1.00 83.69 102 GLN A N 1
ATOM 833 C CA . GLN A 1 102 ? -9.016 -13.060 -7.297 1.00 83.69 102 GLN A CA 1
ATOM 834 C C . GLN A 1 102 ? -9.633 -12.287 -6.132 1.00 83.69 102 GLN A C 1
ATOM 836 O O . GLN A 1 102 ? -10.519 -11.460 -6.333 1.00 83.69 102 GLN A O 1
ATOM 841 N N . GLU A 1 103 ? -9.168 -12.551 -4.913 1.00 88.00 103 GLU A N 1
ATOM 842 C CA . GLU A 1 103 ? -9.698 -11.947 -3.705 1.00 88.00 103 GLU A CA 1
ATOM 843 C C . GLU A 1 103 ? -9.161 -10.523 -3.503 1.00 88.00 103 GLU A C 1
ATOM 845 O O . GLU A 1 103 ? -7.951 -10.277 -3.545 1.00 88.00 103 GLU A O 1
ATOM 850 N N . ASP A 1 104 ? -10.069 -9.588 -3.208 1.00 90.94 104 ASP A N 1
ATOM 851 C CA . ASP A 1 104 ? -9.754 -8.162 -3.054 1.00 90.94 104 ASP A CA 1
ATOM 852 C C . ASP A 1 104 ? -8.621 -7.901 -2.047 1.00 90.94 104 ASP A C 1
ATOM 854 O O . ASP A 1 104 ? -7.717 -7.116 -2.333 1.00 90.94 104 ASP A O 1
ATOM 858 N N . HIS A 1 105 ? -8.615 -8.578 -0.891 1.00 89.19 105 HIS A N 1
ATOM 859 C CA . HIS A 1 105 ? -7.587 -8.382 0.135 1.00 89.19 105 HIS A CA 1
ATOM 860 C C . HIS A 1 105 ? -6.184 -8.766 -0.356 1.00 89.19 105 HIS A C 1
ATOM 862 O O . HIS A 1 105 ? -5.218 -8.033 -0.121 1.00 89.19 105 HIS A O 1
ATOM 868 N N . ALA A 1 106 ? -6.069 -9.901 -1.052 1.00 86.94 106 ALA A N 1
ATOM 869 C CA . ALA A 1 106 ? -4.811 -10.414 -1.572 1.00 86.94 106 ALA A CA 1
ATOM 870 C C . ALA A 1 106 ? -4.309 -9.521 -2.711 1.00 86.94 106 ALA A C 1
ATOM 872 O O . ALA A 1 106 ? -3.124 -9.170 -2.758 1.00 86.94 106 ALA A O 1
ATOM 873 N N . ARG A 1 107 ? -5.222 -9.070 -3.578 1.00 88.44 107 ARG A N 1
ATOM 874 C CA . ARG A 1 107 ? -4.902 -8.146 -4.666 1.00 88.44 107 ARG A CA 1
ATOM 875 C C . ARG A 1 107 ? -4.470 -6.777 -4.146 1.00 88.44 107 ARG A C 1
ATOM 877 O O . ARG A 1 107 ? -3.408 -6.300 -4.545 1.00 88.44 107 ARG A O 1
ATOM 884 N N . LEU A 1 108 ? -5.201 -6.194 -3.194 1.00 90.38 108 LEU A N 1
ATOM 885 C CA . LEU A 1 108 ? -4.842 -4.927 -2.550 1.00 90.38 108 LEU A CA 1
ATOM 886 C C . LEU A 1 108 ? -3.471 -5.017 -1.859 1.00 90.38 108 LEU A C 1
ATOM 888 O O . LEU A 1 108 ? -2.603 -4.170 -2.079 1.00 90.38 108 LEU A O 1
ATOM 892 N N . ARG A 1 109 ? -3.227 -6.083 -1.088 1.00 87.50 109 ARG A N 1
ATOM 893 C CA . ARG A 1 109 ? -1.925 -6.334 -0.446 1.00 87.50 109 ARG A CA 1
ATOM 894 C C . ARG A 1 109 ? -0.784 -6.382 -1.462 1.00 87.50 109 ARG A C 1
ATOM 896 O O . ARG A 1 109 ? 0.276 -5.803 -1.221 1.00 87.50 109 ARG A O 1
ATOM 903 N N . SER A 1 110 ? -1.013 -7.030 -2.603 1.00 84.56 110 SER A N 1
ATOM 904 C CA . SER A 1 110 ? -0.013 -7.180 -3.662 1.00 84.56 110 SER A CA 1
ATOM 905 C C . SER A 1 110 ? 0.411 -5.837 -4.282 1.00 84.56 110 SER A C 1
ATOM 907 O O . SER A 1 110 ? 1.581 -5.658 -4.628 1.00 84.56 110 SER A O 1
ATOM 909 N N . ILE A 1 111 ? -0.504 -4.860 -4.349 1.00 89.00 111 ILE A N 1
ATOM 910 C CA . ILE A 1 111 ? -0.239 -3.556 -4.968 1.00 89.00 111 ILE A CA 1
ATOM 911 C C . ILE A 1 111 ? 0.232 -2.480 -3.984 1.00 89.00 111 ILE A C 1
ATOM 913 O O . ILE A 1 111 ? 0.902 -1.557 -4.425 1.00 89.00 111 ILE A O 1
ATOM 917 N N . ILE A 1 112 ? -0.015 -2.591 -2.672 1.00 89.06 112 ILE A N 1
ATOM 918 C CA . ILE A 1 112 ? 0.410 -1.569 -1.687 1.00 89.06 112 ILE A CA 1
ATOM 919 C C . ILE A 1 112 ? 1.937 -1.447 -1.596 1.00 89.06 112 ILE A C 1
ATOM 921 O O . ILE A 1 112 ? 2.498 -0.350 -1.605 1.00 89.06 112 ILE A O 1
ATOM 925 N N . HIS A 1 113 ? 2.646 -2.572 -1.536 1.00 84.75 113 HIS A N 1
ATOM 926 C CA . HIS A 1 113 ? 4.094 -2.583 -1.324 1.00 84.75 113 HIS A CA 1
ATOM 927 C C . HIS A 1 113 ? 4.889 -1.831 -2.422 1.00 84.75 113 HIS A C 1
ATOM 929 O O . HIS A 1 113 ? 5.781 -1.046 -2.085 1.00 84.75 113 HIS A O 1
ATOM 935 N N . PRO A 1 114 ? 4.579 -1.976 -3.727 1.00 88.19 114 PRO A N 1
ATOM 936 C CA . PRO A 1 114 ? 5.158 -1.141 -4.785 1.00 88.19 114 PRO A CA 1
ATOM 937 C C . PRO A 1 114 ? 4.899 0.371 -4.683 1.00 88.19 114 PRO A C 1
ATOM 939 O O . PRO A 1 114 ? 5.634 1.141 -5.311 1.00 88.19 114 PRO A O 1
ATOM 942 N N . LEU A 1 115 ? 3.868 0.808 -3.951 1.00 91.69 115 LEU A N 1
ATOM 943 C CA . LEU A 1 115 ? 3.426 2.209 -3.885 1.00 91.69 115 LEU A CA 1
ATOM 944 C C . LEU A 1 115 ? 4.176 3.041 -2.848 1.00 91.69 115 LEU A C 1
ATOM 946 O O . LEU A 1 115 ? 4.262 4.262 -2.974 1.00 91.69 115 LEU A O 1
ATOM 950 N N . ARG A 1 116 ? 4.791 2.397 -1.860 1.00 88.56 116 ARG A N 1
ATOM 951 C CA . ARG A 1 116 ? 5.352 3.077 -0.687 1.00 88.56 116 ARG A CA 1
ATOM 952 C C . ARG A 1 116 ? 6.471 4.087 -0.956 1.00 88.56 116 ARG A C 1
ATOM 954 O O . ARG A 1 116 ? 6.708 4.976 -0.147 1.00 88.56 116 ARG A O 1
ATOM 961 N N . TRP A 1 117 ? 7.153 3.983 -2.096 1.00 89.94 117 TRP A N 1
ATOM 962 C CA . TRP A 1 117 ? 8.166 4.957 -2.540 1.00 89.94 117 TRP A CA 1
ATOM 963 C C . TRP A 1 117 ? 7.730 5.764 -3.764 1.00 89.94 117 TRP A C 1
ATOM 965 O O . TRP A 1 117 ? 8.551 6.425 -4.407 1.00 89.94 117 TRP A O 1
ATOM 975 N N . ARG A 1 118 ? 6.445 5.687 -4.114 1.00 93.25 118 ARG A N 1
ATOM 976 C CA . ARG A 1 118 ? 5.862 6.406 -5.240 1.00 93.25 118 ARG A CA 1
ATOM 977 C C . ARG A 1 118 ? 5.192 7.683 -4.778 1.00 93.25 118 ARG A C 1
ATOM 979 O O . ARG A 1 118 ? 4.743 7.800 -3.644 1.00 93.25 118 ARG A O 1
ATOM 986 N N . THR A 1 119 ? 5.127 8.635 -5.695 1.00 95.06 119 THR A N 1
ATOM 987 C CA . THR A 1 119 ? 4.443 9.910 -5.532 1.00 95.06 119 THR A CA 1
ATOM 988 C C . THR A 1 119 ? 3.604 10.218 -6.766 1.00 95.06 119 THR A C 1
ATOM 990 O O . THR A 1 119 ? 3.759 9.621 -7.840 1.00 95.06 119 THR A O 1
ATOM 993 N N . THR A 1 120 ? 2.699 11.173 -6.609 1.00 95.19 120 THR A N 1
ATOM 994 C CA . THR A 1 120 ? 1.856 11.715 -7.671 1.00 95.19 120 THR A CA 1
ATOM 995 C C . THR A 1 120 ? 1.824 13.235 -7.549 1.00 95.19 120 THR A C 1
ATOM 997 O O . THR A 1 120 ? 2.010 13.777 -6.462 1.00 95.19 120 THR A O 1
ATOM 1000 N N . SER A 1 121 ? 1.606 13.935 -8.662 1.00 93.06 121 SER A N 1
ATOM 1001 C CA . SER A 1 121 ? 1.355 15.383 -8.652 1.00 93.06 121 SER A CA 1
ATOM 1002 C C . SER A 1 121 ? -0.062 15.737 -8.198 1.00 93.06 121 SER A C 1
ATOM 1004 O O . SER A 1 121 ? -0.329 16.895 -7.895 1.00 93.06 121 SER A O 1
ATOM 1006 N N . ARG A 1 122 ? -0.974 14.760 -8.208 1.00 93.44 122 ARG A N 1
ATOM 1007 C CA . ARG A 1 122 ? -2.389 14.899 -7.857 1.00 93.44 122 ARG A CA 1
ATOM 1008 C C . ARG A 1 122 ? -2.789 13.707 -7.005 1.00 93.44 122 ARG A C 1
ATOM 1010 O O . ARG A 1 122 ? -2.828 12.583 -7.504 1.00 93.44 122 ARG A O 1
ATOM 1017 N N . ILE A 1 123 ? -3.013 13.935 -5.716 1.00 93.50 123 ILE A N 1
ATOM 1018 C CA . ILE A 1 123 ? -3.268 12.856 -4.754 1.00 93.50 123 ILE A CA 1
ATOM 1019 C C . ILE A 1 123 ? -4.585 12.123 -5.042 1.00 93.50 123 ILE A C 1
ATOM 1021 O O . ILE A 1 123 ? -4.658 10.908 -4.904 1.00 93.50 123 ILE A O 1
ATOM 1025 N N . GLN A 1 124 ? -5.573 12.820 -5.601 1.00 92.69 124 GLN A N 1
ATOM 1026 C CA . GLN A 1 124 ? -6.835 12.240 -6.061 1.00 92.69 124 GLN A CA 1
ATOM 1027 C C . GLN A 1 124 ? -6.694 11.228 -7.214 1.00 92.69 124 GLN A C 1
ATOM 1029 O O . GLN A 1 124 ? -7.663 10.530 -7.517 1.00 92.69 124 GLN A O 1
ATOM 1034 N N . ASP A 1 125 ? -5.523 11.152 -7.862 1.00 93.19 125 ASP A N 1
ATOM 1035 C CA . ASP A 1 125 ? -5.227 10.157 -8.903 1.00 93.19 125 ASP A CA 1
ATOM 1036 C C . ASP A 1 125 ? -4.782 8.808 -8.302 1.00 93.19 125 ASP A C 1
ATOM 1038 O O . ASP A 1 125 ? -4.732 7.807 -9.021 1.00 93.19 125 ASP A O 1
ATOM 1042 N N . GLU A 1 126 ? -4.476 8.757 -6.996 1.00 95.31 126 GLU A N 1
ATOM 1043 C CA . GLU A 1 126 ? -4.129 7.523 -6.278 1.00 95.31 126 GLU A CA 1
ATOM 1044 C C . GLU A 1 126 ? -5.203 6.459 -6.456 1.00 95.31 126 GLU A C 1
ATOM 1046 O O . GLU A 1 126 ? -4.945 5.380 -6.988 1.00 95.31 126 GLU A O 1
ATOM 1051 N N . THR A 1 127 ? -6.428 6.804 -6.089 1.00 94.81 127 THR A N 1
ATOM 1052 C CA . THR A 1 127 ? -7.580 5.905 -6.123 1.00 94.81 127 THR A CA 1
ATOM 1053 C C . THR A 1 127 ? -7.998 5.545 -7.542 1.00 94.81 127 THR A C 1
ATOM 1055 O O . THR A 1 127 ? -8.445 4.424 -7.764 1.00 94.81 127 THR A O 1
ATOM 1058 N N . ILE A 1 128 ? -7.769 6.422 -8.526 1.00 91.81 128 ILE A N 1
ATOM 1059 C CA . ILE A 1 128 ? -7.952 6.092 -9.949 1.00 91.81 128 ILE A CA 1
ATOM 1060 C C . ILE A 1 128 ? -7.002 4.956 -10.351 1.00 91.81 128 ILE A C 1
ATOM 1062 O O . ILE A 1 128 ? -7.428 3.974 -10.959 1.00 91.81 128 ILE A O 1
ATOM 1066 N N . CYS A 1 129 ? -5.719 5.066 -9.992 1.00 92.75 129 CYS A N 1
ATOM 1067 C CA . CYS A 1 129 ? -4.729 4.041 -10.319 1.00 92.75 129 CYS A CA 1
ATOM 1068 C C . CYS A 1 129 ? -4.994 2.729 -9.573 1.00 92.75 129 CYS A C 1
ATOM 1070 O O . CYS A 1 129 ? -4.881 1.658 -10.164 1.00 92.75 129 CYS A O 1
ATOM 1072 N N . LEU A 1 130 ? -5.366 2.803 -8.292 1.00 93.19 130 LEU A N 1
ATOM 1073 C CA . LEU A 1 130 ? -5.718 1.624 -7.497 1.00 93.19 130 LEU A CA 1
ATOM 1074 C C . LEU A 1 130 ? -6.951 0.906 -8.051 1.00 93.19 130 LEU A C 1
ATOM 1076 O O . LEU A 1 130 ? -6.940 -0.319 -8.144 1.00 93.19 130 LEU A O 1
ATOM 1080 N N . SER A 1 131 ? -7.978 1.654 -8.467 1.00 91.50 131 SER A N 1
ATOM 1081 C CA . SER A 1 131 ? -9.206 1.082 -9.033 1.00 91.50 131 SER A CA 1
ATOM 1082 C C . SER A 1 131 ? -8.910 0.282 -10.300 1.00 91.50 131 SER A C 1
ATOM 1084 O O . SER A 1 131 ? -9.315 -0.875 -10.399 1.00 91.50 131 SER A O 1
ATOM 1086 N N . GLY A 1 132 ? -8.082 0.831 -11.198 1.00 88.44 132 GLY A N 1
ATOM 1087 C CA . GLY A 1 132 ? -7.615 0.113 -12.387 1.00 88.44 132 GLY A CA 1
ATOM 1088 C C . GLY A 1 132 ? -6.785 -1.139 -12.075 1.00 88.44 132 GLY A C 1
ATOM 1089 O O . GLY A 1 132 ? -6.773 -2.076 -12.867 1.00 88.44 132 GLY A O 1
ATOM 1090 N N . CYS A 1 133 ? -6.138 -1.204 -10.906 1.00 88.62 133 CYS A N 1
ATOM 1091 C CA . CYS A 1 133 ? -5.392 -2.386 -10.476 1.00 88.62 133 CYS A CA 1
ATOM 1092 C C . CYS A 1 133 ? -6.258 -3.469 -9.810 1.00 88.62 133 CYS A C 1
ATOM 1094 O O . CYS A 1 133 ? -5.772 -4.586 -9.683 1.00 88.62 133 CYS A O 1
ATOM 1096 N N . ILE A 1 134 ? -7.484 -3.170 -9.356 1.00 86.94 134 ILE A N 1
ATOM 1097 C CA . ILE A 1 134 ? -8.392 -4.114 -8.655 1.00 86.94 134 ILE A CA 1
ATOM 1098 C C . ILE A 1 134 ? -9.671 -4.388 -9.480 1.00 86.94 134 ILE A C 1
ATOM 1100 O O . ILE A 1 134 ? -10.686 -4.851 -8.968 1.00 86.94 134 ILE A O 1
ATOM 1104 N N . ASP A 1 135 ? -9.634 -4.120 -10.788 1.00 80.06 135 ASP A N 1
ATOM 1105 C CA . ASP A 1 135 ? -10.785 -4.229 -11.700 1.00 80.06 135 ASP A CA 1
ATOM 1106 C C . ASP A 1 135 ? -12.041 -3.520 -11.159 1.00 80.06 135 ASP A C 1
ATOM 1108 O O . ASP A 1 135 ? -13.165 -4.006 -11.289 1.00 80.06 135 ASP A O 1
ATOM 1112 N N . ARG A 1 136 ? -11.848 -2.368 -10.508 1.00 80.81 136 ARG A N 1
ATOM 1113 C CA . ARG A 1 136 ? -12.933 -1.462 -10.128 1.00 80.81 136 ARG A CA 1
ATOM 1114 C C . ARG A 1 136 ? -13.041 -0.357 -11.163 1.00 80.81 136 ARG A C 1
ATOM 1116 O O . ARG A 1 136 ? -12.033 0.184 -11.626 1.00 80.81 136 ARG A O 1
ATOM 1123 N N . THR A 1 137 ? -14.271 -0.040 -11.538 1.00 72.62 137 THR A N 1
ATOM 1124 C CA . THR A 1 137 ? -14.558 0.998 -12.520 1.00 72.62 137 THR A CA 1
ATOM 1125 C C . THR A 1 137 ? -14.324 2.373 -11.909 1.00 72.62 137 THR A C 1
ATOM 1127 O O . THR A 1 137 ? -14.736 2.655 -10.786 1.00 72.62 137 THR A O 1
ATOM 1130 N N . VAL A 1 138 ? -13.640 3.252 -12.646 1.00 75.44 138 VAL A N 1
ATOM 1131 C CA . VAL A 1 138 ? -13.412 4.644 -12.212 1.00 75.44 138 VAL A CA 1
ATOM 1132 C C . VAL A 1 138 ? -14.748 5.379 -12.071 1.00 75.44 138 VAL A C 1
ATOM 1134 O O . VAL A 1 138 ? -14.862 6.317 -11.288 1.00 75.44 138 VAL A O 1
ATOM 1137 N N . GLU A 1 139 ? -15.762 4.917 -12.799 1.00 75.75 139 GLU A N 1
ATOM 1138 C CA . GLU A 1 139 ? -17.149 5.362 -12.750 1.00 75.75 139 GLU A CA 1
ATOM 1139 C C . GLU A 1 139 ? -17.796 5.186 -11.367 1.00 75.75 139 GLU A C 1
ATOM 1141 O O . GLU A 1 139 ? -18.720 5.931 -11.045 1.00 75.75 139 GLU A O 1
ATOM 1146 N N . ASP A 1 140 ? -17.299 4.260 -10.539 1.00 78.56 140 ASP A N 1
ATOM 1147 C CA . ASP A 1 140 ? -17.798 4.049 -9.175 1.00 78.56 140 ASP A CA 1
ATOM 1148 C C . ASP A 1 140 ? -17.226 5.066 -8.176 1.00 78.56 140 ASP A C 1
ATOM 1150 O O . ASP A 1 140 ? -17.724 5.192 -7.056 1.00 78.56 140 ASP A O 1
ATOM 1154 N N . LEU A 1 141 ? -16.171 5.799 -8.552 1.00 84.25 141 LEU A N 1
ATOM 1155 C CA . LEU A 1 141 ? -15.575 6.816 -7.694 1.00 84.25 141 LEU A CA 1
ATOM 1156 C C . LEU A 1 141 ? -16.402 8.109 -7.736 1.00 84.25 141 LEU A C 1
ATOM 1158 O O . LEU A 1 141 ? -16.772 8.580 -8.816 1.00 84.25 141 LEU A O 1
ATOM 1162 N N . PRO A 1 142 ? -16.634 8.760 -6.584 1.00 85.31 142 PRO A N 1
ATOM 1163 C CA . PRO A 1 142 ? -17.452 9.954 -6.530 1.00 85.31 142 PRO A CA 1
ATOM 1164 C C . PRO A 1 142 ? -16.815 11.090 -7.335 1.00 85.31 142 PRO A C 1
ATOM 1166 O O . PRO A 1 142 ? -15.615 11.387 -7.235 1.00 85.31 142 PRO A O 1
ATOM 1169 N N . PHE A 1 143 ? -17.660 11.760 -8.115 1.00 85.31 143 PHE A N 1
ATOM 1170 C CA . PHE A 1 143 ? -17.368 13.068 -8.673 1.00 85.31 143 PHE A CA 1
ATOM 1171 C C . PHE A 1 143 ? -18.040 14.121 -7.798 1.00 85.31 143 PHE A C 1
ATOM 1173 O O . PHE A 1 143 ? -19.265 14.215 -7.763 1.00 85.31 143 PHE A O 1
ATOM 1180 N N . ILE A 1 144 ? -17.226 14.899 -7.088 1.00 86.38 144 ILE A N 1
ATOM 1181 C CA . ILE A 1 144 ? -17.691 15.977 -6.219 1.00 86.38 144 ILE A CA 1
ATOM 1182 C C . ILE A 1 144 ? -17.240 17.289 -6.867 1.00 86.38 144 ILE A C 1
ATOM 1184 O O . ILE A 1 144 ? -16.045 17.601 -6.822 1.00 86.38 144 ILE A O 1
ATOM 1188 N N . PRO A 1 145 ? -18.147 18.022 -7.539 1.00 83.19 145 PRO A N 1
ATOM 1189 C CA . PRO A 1 145 ? -17.825 19.324 -8.110 1.00 83.19 145 PRO A CA 1
ATOM 1190 C C . PRO A 1 145 ? -17.293 20.266 -7.029 1.00 83.19 145 PRO A C 1
ATOM 1192 O O . PRO A 1 145 ? -17.783 20.246 -5.903 1.00 83.19 145 PRO A O 1
ATOM 1195 N N . ASP A 1 146 ? -16.302 21.083 -7.383 1.00 86.94 146 ASP A N 1
ATOM 1196 C CA . ASP A 1 146 ? -15.741 22.141 -6.530 1.00 86.94 146 ASP A CA 1
ATOM 1197 C C . ASP A 1 146 ? -15.127 21.681 -5.189 1.00 86.94 146 ASP A C 1
ATOM 1199 O O . ASP A 1 146 ? -14.786 22.518 -4.353 1.00 86.94 146 ASP A O 1
ATOM 1203 N N . ALA A 1 147 ? -14.934 20.373 -4.983 1.00 87.88 147 ALA A N 1
ATOM 1204 C CA . ALA A 1 147 ? -14.226 19.852 -3.817 1.00 87.88 147 ALA A CA 1
ATOM 1205 C C . ALA A 1 147 ? -12.741 20.239 -3.838 1.00 87.88 147 ALA A C 1
ATOM 1207 O O . ALA A 1 147 ? -12.098 20.240 -4.897 1.00 87.88 147 ALA A O 1
ATOM 1208 N N . ASP A 1 148 ? -12.172 20.493 -2.655 1.00 91.81 148 ASP A N 1
ATOM 1209 C CA . ASP A 1 148 ? -10.721 20.569 -2.516 1.00 91.81 148 ASP A CA 1
ATOM 1210 C C . ASP A 1 148 ? -10.091 19.246 -2.999 1.00 91.81 148 ASP A C 1
ATOM 1212 O O . ASP A 1 148 ? -10.629 18.169 -2.717 1.00 91.81 148 ASP A O 1
ATOM 1216 N N . PRO A 1 149 ? -8.959 19.270 -3.729 1.00 87.94 149 PRO A N 1
ATOM 1217 C CA . PRO A 1 149 ? -8.306 18.050 -4.200 1.00 87.94 149 PRO A CA 1
ATOM 1218 C C . PRO A 1 149 ? -7.989 17.031 -3.099 1.00 87.94 149 PRO A C 1
ATOM 1220 O O . PRO A 1 149 ? -7.993 15.829 -3.372 1.00 87.94 149 PRO A O 1
ATOM 1223 N N . SER A 1 150 ? -7.712 17.496 -1.880 1.00 88.62 150 SER A N 1
ATOM 1224 C CA . SER A 1 150 ? -7.417 16.644 -0.725 1.00 88.62 150 SER A CA 1
ATOM 1225 C C . SER A 1 150 ? -8.686 15.967 -0.214 1.00 88.62 150 SER A C 1
ATOM 1227 O O . SER A 1 150 ? -8.691 14.752 -0.020 1.00 88.62 150 SER A O 1
ATOM 1229 N N . ASP A 1 151 ? -9.779 16.723 -0.096 1.00 91.62 151 ASP A N 1
ATOM 1230 C CA . ASP A 1 151 ? -11.088 16.193 0.301 1.00 91.62 151 ASP A CA 1
ATOM 1231 C C . ASP A 1 151 ? -11.602 15.182 -0.728 1.00 91.62 151 ASP A C 1
ATOM 1233 O O . ASP A 1 151 ? -12.031 14.083 -0.378 1.00 91.62 151 ASP A O 1
ATOM 1237 N N . LEU A 1 152 ? -11.467 15.497 -2.021 1.00 94.00 152 LEU A N 1
ATOM 1238 C CA . LEU A 1 152 ? -11.823 14.576 -3.098 1.00 94.00 152 LEU A CA 1
ATOM 1239 C C . LEU A 1 152 ? -11.005 13.279 -3.033 1.00 94.00 152 LEU A C 1
ATOM 1241 O O . LEU A 1 152 ? -11.538 12.201 -3.294 1.00 94.00 152 LEU A O 1
ATOM 1245 N N . ALA A 1 153 ? -9.714 13.358 -2.700 1.00 94.19 153 ALA A N 1
ATOM 1246 C CA . ALA A 1 153 ? -8.883 12.169 -2.543 1.00 94.19 153 ALA A CA 1
ATOM 1247 C C . ALA A 1 153 ? -9.345 11.298 -1.367 1.00 94.19 153 ALA A C 1
ATOM 1249 O O . ALA A 1 153 ? -9.443 10.080 -1.529 1.00 94.19 153 ALA A O 1
ATOM 1250 N N . ILE A 1 154 ? -9.696 11.918 -0.235 1.00 94.69 154 ILE A N 1
ATOM 1251 C CA . ILE A 1 154 ? -10.249 11.234 0.942 1.00 94.69 154 ILE A CA 1
ATOM 1252 C C . ILE A 1 154 ? -11.568 10.539 0.586 1.00 94.69 154 ILE A C 1
ATOM 1254 O O . ILE A 1 154 ? -11.704 9.340 0.821 1.00 94.69 154 ILE A O 1
ATOM 1258 N N . GLU A 1 155 ? -12.516 11.239 -0.040 1.00 94.56 155 GLU A N 1
ATOM 1259 C CA . GLU A 1 155 ? -13.819 10.664 -0.407 1.00 94.56 155 GLU A CA 1
ATOM 1260 C C . GLU A 1 155 ? -13.695 9.518 -1.417 1.00 94.56 155 GLU A C 1
ATOM 1262 O O . GLU A 1 155 ? -14.377 8.489 -1.316 1.00 94.56 155 GLU A O 1
ATOM 1267 N N . ARG A 1 156 ? -12.761 9.634 -2.364 1.00 95.00 156 ARG A N 1
ATOM 1268 C CA . ARG A 1 156 ? -12.459 8.531 -3.279 1.00 95.00 156 ARG A CA 1
ATOM 1269 C C . ARG A 1 156 ? -11.810 7.352 -2.569 1.00 95.00 156 ARG A C 1
ATOM 1271 O O . ARG A 1 156 ? -12.112 6.222 -2.933 1.00 95.00 156 ARG A O 1
ATOM 1278 N N . MET A 1 157 ? -10.947 7.586 -1.579 1.00 95.56 157 MET A N 1
ATOM 1279 C CA . MET A 1 157 ? -10.311 6.508 -0.815 1.00 95.56 157 MET A CA 1
ATOM 1280 C C . MET A 1 157 ? -11.346 5.759 0.025 1.00 95.56 157 MET A C 1
ATOM 1282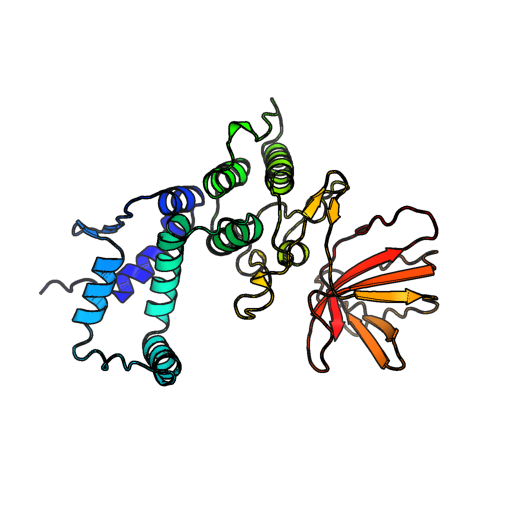 O O . MET A 1 157 ? -11.372 4.528 -0.007 1.00 95.56 157 MET A O 1
ATOM 1286 N N . LYS A 1 158 ? -12.261 6.493 0.676 1.00 94.44 158 LYS A N 1
ATOM 1287 C CA . LYS A 1 158 ? -13.416 5.912 1.377 1.00 94.44 158 LYS A CA 1
ATOM 1288 C C . LYS A 1 158 ? -14.236 5.028 0.452 1.00 94.44 158 LYS A C 1
ATOM 1290 O O . LYS A 1 158 ? -14.501 3.871 0.776 1.00 94.44 158 LYS A O 1
ATOM 1295 N N . THR A 1 159 ? -14.608 5.566 -0.710 1.00 93.81 159 THR A N 1
ATOM 1296 C CA . THR A 1 159 ? -15.441 4.847 -1.682 1.00 93.81 159 THR A CA 1
ATOM 1297 C C . THR A 1 159 ? -14.726 3.607 -2.204 1.00 93.81 159 THR A C 1
ATOM 1299 O O . THR A 1 159 ? -15.297 2.519 -2.208 1.00 93.81 159 THR A O 1
ATOM 1302 N N . PHE A 1 160 ? -13.452 3.748 -2.573 1.00 94.75 160 PHE A N 1
ATOM 1303 C CA . PHE A 1 160 ? -12.626 2.650 -3.053 1.00 94.75 160 PHE A CA 1
ATOM 1304 C C . PHE A 1 160 ? -12.537 1.514 -2.025 1.00 94.75 160 PHE A C 1
ATOM 1306 O O . PHE A 1 160 ? -12.913 0.389 -2.346 1.00 94.75 160 PHE A O 1
ATOM 1313 N N . LEU A 1 161 ? -12.116 1.794 -0.786 1.00 94.50 161 LEU A N 1
ATOM 1314 C CA . LEU A 1 161 ? -11.958 0.762 0.247 1.00 94.50 161 LEU A CA 1
ATOM 1315 C C . LEU A 1 161 ? -13.296 0.154 0.685 1.00 94.50 161 LEU A C 1
ATOM 1317 O O . LEU A 1 161 ? -13.358 -1.043 0.958 1.00 94.50 161 LEU A O 1
ATOM 1321 N N . SER A 1 162 ? -14.375 0.941 0.691 1.00 93.12 162 SER A N 1
ATOM 1322 C CA . SER A 1 162 ? -15.727 0.442 0.986 1.00 93.12 162 SER A CA 1
ATOM 1323 C C . SER A 1 162 ? -16.297 -0.444 -0.124 1.00 93.12 162 SER A C 1
ATOM 1325 O O . SER A 1 162 ? -17.175 -1.260 0.142 1.00 93.12 162 SER A O 1
ATOM 1327 N N . SER A 1 163 ? -15.808 -0.305 -1.363 1.00 92.19 163 SER A N 1
ATOM 1328 C CA . SER A 1 163 ? -16.234 -1.132 -2.504 1.00 92.19 163 SER A CA 1
ATOM 1329 C C . SER A 1 163 ? -15.622 -2.541 -2.514 1.00 92.19 163 SER A C 1
ATOM 1331 O O . SER A 1 163 ? -15.992 -3.383 -3.339 1.00 92.19 163 SER A O 1
ATOM 1333 N N . LEU A 1 164 ? -14.653 -2.807 -1.634 1.00 92.62 164 LEU A N 1
ATOM 1334 C CA . LEU A 1 164 ? -13.979 -4.097 -1.547 1.00 92.62 164 LEU A CA 1
ATOM 1335 C C . LEU A 1 164 ? -14.796 -5.074 -0.696 1.00 92.62 164 LEU A C 1
ATOM 1337 O O . LEU A 1 164 ? -15.311 -4.730 0.365 1.00 92.62 164 LEU A O 1
ATOM 1341 N N . GLN A 1 165 ? -14.882 -6.326 -1.142 1.00 92.81 165 GLN A N 1
ATOM 1342 C CA . GLN A 1 165 ? -15.508 -7.411 -0.388 1.00 92.81 165 GLN A CA 1
ATOM 1343 C C . GLN A 1 165 ? -14.688 -7.767 0.852 1.00 92.81 165 GLN A C 1
ATOM 1345 O O . GLN A 1 165 ? -15.247 -8.073 1.904 1.00 92.81 165 GLN A O 1
ATOM 1350 N N . THR A 1 166 ? -13.361 -7.742 0.719 1.00 93.00 166 THR A N 1
ATOM 1351 C CA . THR A 1 166 ? -12.411 -8.016 1.800 1.00 93.00 166 THR A CA 1
ATOM 1352 C C . THR A 1 166 ? -11.191 -7.108 1.695 1.00 93.00 166 THR A C 1
ATOM 1354 O O . THR A 1 166 ? -10.779 -6.729 0.600 1.00 93.00 166 THR A O 1
ATOM 1357 N N . VAL A 1 167 ? -10.586 -6.784 2.836 1.00 92.69 167 VAL A N 1
ATOM 1358 C CA . VAL A 1 167 ? -9.339 -6.010 2.939 1.00 92.69 167 VAL A CA 1
ATOM 1359 C C . VAL A 1 167 ? -8.317 -6.765 3.791 1.00 92.69 167 VAL A C 1
ATOM 1361 O O . VAL A 1 167 ? -8.715 -7.547 4.661 1.00 92.69 167 VAL A O 1
ATOM 1364 N N . PRO A 1 168 ? -7.005 -6.573 3.566 1.00 90.00 168 PRO A N 1
ATOM 1365 C CA . PRO A 1 168 ? -5.991 -7.220 4.391 1.00 90.00 168 PRO A CA 1
ATOM 1366 C C . PRO A 1 168 ? -6.013 -6.627 5.806 1.00 90.00 168 PRO A C 1
ATOM 1368 O O . PRO A 1 168 ? -6.008 -5.405 5.952 1.00 90.00 168 PRO A O 1
ATOM 1371 N N . LEU A 1 169 ? -5.987 -7.462 6.852 1.00 84.69 169 LEU A N 1
ATOM 1372 C CA . LEU A 1 169 ? -6.037 -6.967 8.242 1.00 84.69 169 LEU A CA 1
ATOM 1373 C C . LEU A 1 169 ? -4.848 -6.088 8.624 1.00 84.69 169 LEU A C 1
ATOM 1375 O O . LEU A 1 169 ? -5.001 -5.193 9.448 1.00 84.69 169 LEU A O 1
ATOM 1379 N N . GLY A 1 170 ? -3.696 -6.269 7.972 1.00 82.00 170 GLY A N 1
ATOM 1380 C CA . GLY A 1 170 ? -2.540 -5.389 8.145 1.00 82.00 170 GLY A CA 1
ATOM 1381 C C . GLY A 1 170 ? -2.845 -3.907 7.884 1.00 82.00 170 GLY A C 1
ATOM 1382 O O . GLY A 1 170 ? -2.078 -3.056 8.323 1.00 82.00 170 GLY A O 1
ATOM 1383 N N . LEU A 1 171 ? -3.955 -3.583 7.206 1.00 86.75 171 LEU A N 1
ATOM 1384 C CA . LEU A 1 171 ? -4.394 -2.204 7.004 1.00 86.75 171 LEU A CA 1
ATOM 1385 C C . LEU A 1 171 ? -4.633 -1.476 8.334 1.00 86.75 171 LEU A C 1
ATOM 1387 O O . LEU A 1 171 ? -4.205 -0.341 8.463 1.00 86.75 171 LEU A O 1
ATOM 1391 N N . LEU A 1 172 ? -5.193 -2.167 9.335 1.00 83.88 172 LEU A N 1
ATOM 1392 C CA . LEU A 1 172 ? -5.434 -1.640 10.687 1.00 83.88 172 LEU A CA 1
ATOM 1393 C C . LEU A 1 172 ? -4.157 -1.234 11.435 1.00 83.88 172 LEU A C 1
ATOM 1395 O O . LEU A 1 172 ? -4.205 -0.544 12.448 1.00 83.88 172 LEU A O 1
ATOM 1399 N N . PHE A 1 173 ? -3.011 -1.729 10.977 1.00 79.44 173 PHE A N 1
ATOM 1400 C CA . PHE A 1 173 ? -1.731 -1.591 11.660 1.00 79.44 173 PHE A CA 1
ATOM 1401 C C . PHE A 1 173 ? -0.701 -0.840 10.812 1.00 79.44 173 PHE A C 1
ATOM 1403 O O . PHE A 1 173 ? 0.482 -0.800 11.164 1.00 79.44 173 PHE A O 1
ATOM 1410 N N . VAL A 1 174 ? -1.118 -0.272 9.677 1.00 83.00 174 VAL A N 1
ATOM 1411 C CA . VAL A 1 174 ? -0.223 0.516 8.831 1.00 83.00 174 VAL A CA 1
ATOM 1412 C C . VAL A 1 174 ? 0.123 1.828 9.537 1.00 83.00 174 VAL A C 1
ATOM 1414 O O . VAL A 1 174 ? -0.726 2.474 10.144 1.00 83.00 174 VAL A O 1
ATOM 1417 N N . GLN A 1 175 ? 1.378 2.260 9.463 1.00 81.62 175 GLN A N 1
ATOM 1418 C CA . GLN A 1 175 ? 1.853 3.443 10.190 1.00 81.62 175 GLN A CA 1
ATOM 1419 C C . GLN A 1 175 ? 1.620 4.720 9.374 1.00 81.62 175 GLN A C 1
ATOM 1421 O O . GLN A 1 175 ? 2.534 5.480 9.060 1.00 81.62 175 GLN A O 1
ATOM 1426 N N . ARG A 1 176 ? 0.371 4.947 8.965 1.00 86.00 176 ARG A N 1
ATOM 1427 C CA . ARG A 1 176 ? -0.024 6.079 8.118 1.00 86.00 176 ARG A CA 1
ATOM 1428 C C . ARG A 1 176 ? -1.156 6.870 8.761 1.00 86.00 176 ARG A C 1
ATOM 1430 O O . ARG A 1 176 ? -1.891 6.311 9.568 1.00 86.00 176 ARG A O 1
ATOM 1437 N N . PRO A 1 177 ? -1.327 8.156 8.409 1.00 88.75 177 PRO A N 1
ATOM 1438 C CA . PRO A 1 177 ? -2.507 8.894 8.829 1.00 88.75 177 PRO A CA 1
ATOM 1439 C C . PRO A 1 177 ? -3.759 8.203 8.297 1.00 88.75 177 PRO A C 1
ATOM 1441 O O . PRO A 1 177 ? -3.819 7.869 7.107 1.00 88.75 177 PRO A O 1
ATOM 1444 N N . HIS A 1 178 ? -4.731 8.007 9.175 1.00 89.81 178 HIS A N 1
ATOM 1445 C CA . HIS A 1 178 ? -6.020 7.417 8.858 1.00 89.81 178 HIS A CA 1
ATOM 1446 C C . HIS A 1 178 ? -7.097 8.494 8.703 1.00 89.81 178 HIS A C 1
ATOM 1448 O O . HIS A 1 178 ? -6.886 9.665 9.017 1.00 89.81 178 HIS A O 1
ATOM 1454 N N . ILE A 1 179 ? -8.233 8.118 8.127 1.00 90.44 179 ILE A N 1
ATOM 1455 C CA . ILE A 1 179 ? -9.347 9.029 7.881 1.00 90.44 179 ILE A CA 1
ATOM 1456 C C . ILE A 1 179 ? -10.122 9.267 9.186 1.00 90.44 179 ILE A C 1
ATOM 1458 O O . ILE A 1 179 ? -10.724 8.353 9.728 1.00 90.44 179 ILE A O 1
ATOM 1462 N N . GLU A 1 180 ? -10.217 10.516 9.638 1.00 86.38 180 GLU A N 1
ATOM 1463 C CA . GLU A 1 180 ? -10.862 10.900 10.914 1.00 86.38 180 GLU A CA 1
ATOM 1464 C C . GLU A 1 180 ? -12.409 10.889 10.893 1.00 86.38 180 GLU A C 1
ATOM 1466 O O . GLU A 1 180 ? -13.065 11.503 11.731 1.00 86.38 180 GLU A O 1
ATOM 1471 N N . HIS A 1 181 ? -13.025 10.211 9.923 1.00 84.06 181 HIS A N 1
ATOM 1472 C CA . HIS A 1 181 ? -14.481 10.112 9.807 1.00 84.06 181 HIS A CA 1
ATOM 1473 C C . HIS A 1 181 ? -14.983 8.819 10.452 1.00 84.06 181 HIS A C 1
ATOM 1475 O O . HIS A 1 181 ? -14.415 7.749 10.223 1.00 84.06 181 HIS A O 1
ATOM 1481 N N . ASP A 1 182 ? -16.084 8.898 11.197 1.00 82.00 182 ASP A N 1
ATOM 1482 C CA . ASP A 1 182 ? -16.700 7.743 11.854 1.00 82.00 182 ASP A CA 1
ATOM 1483 C C . ASP A 1 182 ? -16.989 6.615 10.849 1.00 82.00 182 ASP A C 1
ATOM 1485 O O . ASP A 1 182 ? -17.380 6.854 9.702 1.00 82.00 182 ASP A O 1
ATOM 1489 N N . GLY A 1 183 ? -16.696 5.375 11.246 1.00 83.38 183 GLY A N 1
ATOM 1490 C CA . GLY A 1 183 ? -16.771 4.192 10.378 1.00 83.38 183 GLY A CA 1
ATOM 1491 C C . GLY A 1 183 ? -15.676 4.080 9.301 1.00 83.38 183 GLY A C 1
ATOM 1492 O O . GLY A 1 183 ? -15.557 3.039 8.655 1.00 83.38 183 GLY A O 1
ATOM 1493 N N . CYS A 1 184 ? -14.837 5.102 9.115 1.00 88.75 184 CYS A N 1
ATOM 1494 C CA . CYS A 1 184 ? -13.732 5.103 8.146 1.00 88.75 184 CYS A CA 1
ATOM 1495 C C . CYS A 1 184 ? -12.349 5.162 8.809 1.00 88.75 184 CYS A C 1
ATOM 1497 O O . CYS A 1 184 ? -11.349 5.200 8.100 1.00 88.75 184 CYS A O 1
ATOM 1499 N N . ARG A 1 185 ? -12.273 5.160 10.145 1.00 87.62 185 ARG A N 1
ATOM 1500 C CA . ARG A 1 185 ? -11.010 5.327 10.885 1.00 87.62 185 ARG A CA 1
ATOM 1501 C C . ARG A 1 185 ? -9.979 4.235 10.612 1.00 87.62 185 ARG A C 1
ATOM 1503 O O . ARG A 1 185 ? -8.808 4.534 10.658 1.00 87.62 185 ARG A O 1
ATOM 1510 N N . TRP A 1 186 ? -10.400 3.055 10.167 1.00 89.44 186 TRP A N 1
ATOM 1511 C CA . TRP A 1 186 ? -9.524 1.965 9.719 1.00 89.44 186 TRP A CA 1
ATOM 1512 C C . TRP A 1 186 ? -8.895 2.171 8.330 1.00 89.44 186 TRP A C 1
ATOM 1514 O O . TRP A 1 186 ? -8.106 1.345 7.866 1.00 89.44 186 TRP A O 1
ATOM 1524 N N . MET A 1 187 ? -9.275 3.234 7.617 1.00 92.88 187 MET A N 1
ATOM 1525 C CA . MET A 1 187 ? -8.825 3.511 6.257 1.00 92.88 187 MET A CA 1
ATOM 1526 C C . MET A 1 187 ? -7.632 4.474 6.263 1.00 92.88 187 MET A C 1
ATOM 1528 O O . MET A 1 187 ? -7.767 5.611 6.726 1.00 92.88 187 MET A O 1
ATOM 1532 N N . PRO A 1 188 ? -6.487 4.096 5.676 1.00 92.94 188 PRO A N 1
ATOM 1533 C CA . PRO A 1 188 ? -5.381 5.018 5.468 1.00 92.94 188 PRO A CA 1
ATOM 1534 C C . PRO A 1 188 ? -5.784 6.134 4.504 1.00 92.94 188 PRO A C 1
ATOM 1536 O O . PRO A 1 188 ? -6.453 5.899 3.500 1.00 92.94 188 PRO A O 1
ATOM 1539 N N . THR A 1 189 ? -5.304 7.348 4.756 1.00 93.69 189 THR A N 1
ATOM 1540 C CA . THR A 1 189 ? -5.499 8.498 3.854 1.00 93.69 189 THR A CA 1
ATOM 1541 C C . THR A 1 189 ? -4.773 8.332 2.517 1.00 93.69 189 THR A C 1
ATOM 1543 O O . THR A 1 189 ? -5.215 8.868 1.505 1.00 93.69 189 THR A O 1
ATOM 1546 N N . SER A 1 190 ? -3.645 7.612 2.508 1.00 94.12 190 SER A N 1
ATOM 1547 C CA . SER A 1 190 ? -2.834 7.338 1.317 1.00 94.12 190 SER A CA 1
ATOM 1548 C C . SER A 1 190 ? -1.811 6.222 1.565 1.00 94.12 190 SER A C 1
ATOM 1550 O O . SER A 1 190 ? -1.156 6.180 2.617 1.00 94.12 190 SER A O 1
ATOM 1552 N N . PHE A 1 191 ? -1.585 5.391 0.546 1.00 93.88 191 PHE A N 1
ATOM 1553 C CA . PHE A 1 191 ? -0.543 4.362 0.465 1.00 93.88 191 PHE A CA 1
ATOM 1554 C C . PHE A 1 191 ? 0.789 4.876 -0.111 1.00 93.88 191 PHE A C 1
ATOM 1556 O O . PHE A 1 191 ? 1.775 4.136 -0.154 1.00 93.88 191 PHE A O 1
ATOM 1563 N N . LEU A 1 192 ? 0.846 6.132 -0.566 1.00 94.62 192 LEU A N 1
ATOM 1564 C CA . LEU A 1 192 ? 1.998 6.695 -1.275 1.00 94.62 192 LEU A CA 1
ATOM 1565 C C . LEU A 1 192 ? 3.038 7.327 -0.345 1.00 94.62 192 LEU A C 1
ATOM 1567 O O . LEU A 1 192 ? 2.716 8.026 0.613 1.00 94.62 192 LEU A O 1
ATOM 1571 N N . GLY A 1 193 ? 4.313 7.165 -0.693 1.00 88.50 193 GLY A N 1
ATOM 1572 C CA . GLY A 1 193 ? 5.407 7.980 -0.154 1.00 88.50 193 GLY A CA 1
ATOM 1573 C C . GLY A 1 193 ? 5.733 7.812 1.336 1.00 88.50 193 GLY A C 1
ATOM 1574 O O . GLY A 1 193 ? 6.491 8.623 1.858 1.00 88.50 193 GLY A O 1
ATOM 1575 N N . GLY A 1 194 ? 5.194 6.804 2.028 1.00 85.19 194 GLY A N 1
ATOM 1576 C CA . GLY A 1 194 ? 5.513 6.528 3.438 1.00 85.19 194 GLY A CA 1
ATOM 1577 C C . GLY A 1 194 ? 6.693 5.590 3.661 1.00 85.19 194 GLY A C 1
ATOM 1578 O O . GLY A 1 194 ? 6.991 5.251 4.795 1.00 85.19 194 GLY A O 1
ATOM 1579 N N . GLY A 1 195 ? 7.373 5.133 2.608 1.00 87.62 195 GLY A N 1
ATOM 1580 C CA . GLY A 1 195 ? 8.512 4.231 2.747 1.00 87.62 195 GLY A CA 1
ATOM 1581 C C . GLY A 1 195 ? 8.144 2.955 3.506 1.00 87.62 195 GLY A C 1
ATOM 1582 O O . GLY A 1 195 ? 7.230 2.238 3.114 1.00 87.62 195 GLY A O 1
ATOM 1583 N N . MET A 1 196 ? 8.853 2.637 4.586 1.00 82.44 196 MET A N 1
ATOM 1584 C CA . MET A 1 196 ? 8.513 1.441 5.364 1.00 82.44 196 MET A CA 1
ATOM 1585 C C . MET A 1 196 ? 7.155 1.569 6.064 1.00 82.44 196 MET A C 1
ATOM 1587 O O . MET A 1 196 ? 6.450 0.569 6.151 1.00 82.44 196 MET A O 1
ATOM 1591 N N . ASP A 1 197 ? 6.734 2.783 6.410 1.00 82.31 197 ASP A N 1
ATOM 1592 C CA . ASP A 1 197 ? 5.505 3.057 7.160 1.00 82.31 197 ASP A CA 1
ATOM 1593 C C . ASP A 1 197 ? 4.236 2.791 6.332 1.00 82.31 197 ASP A C 1
ATOM 1595 O O . ASP A 1 197 ? 3.182 2.479 6.875 1.00 82.31 197 ASP A O 1
ATOM 1599 N N . SER A 1 198 ? 4.335 2.855 4.997 1.00 84.06 198 SER A N 1
ATOM 1600 C CA . SER A 1 198 ? 3.266 2.458 4.060 1.00 84.06 198 SER A CA 1
ATOM 1601 C C . SER A 1 198 ? 3.244 0.954 3.762 1.00 84.06 198 SER A C 1
ATOM 1603 O O . SER A 1 198 ? 2.448 0.502 2.938 1.00 84.06 198 SER A O 1
ATOM 1605 N N . THR A 1 199 ? 4.137 0.165 4.361 1.00 81.38 199 THR A N 1
ATOM 1606 C CA . THR A 1 199 ? 4.128 -1.291 4.188 1.00 81.38 199 THR A CA 1
ATOM 1607 C C . THR A 1 199 ? 3.101 -1.877 5.142 1.00 81.38 199 THR A C 1
ATOM 1609 O O . THR A 1 199 ? 3.138 -1.592 6.336 1.00 81.38 199 THR A O 1
ATOM 1612 N N . LEU A 1 200 ? 2.199 -2.714 4.626 1.00 80.06 200 LEU A N 1
ATOM 1613 C CA . LEU A 1 200 ? 1.365 -3.523 5.505 1.00 80.06 200 LEU A CA 1
ATOM 1614 C C . LEU A 1 200 ? 2.282 -4.373 6.380 1.00 80.06 200 LEU A C 1
ATOM 1616 O O . LEU A 1 200 ? 3.208 -4.988 5.838 1.00 80.06 200 LEU A O 1
ATOM 1620 N N . PRO A 1 201 ? 2.054 -4.420 7.698 1.00 70.62 201 PRO A N 1
ATOM 1621 C CA . PRO A 1 201 ? 2.787 -5.330 8.543 1.00 70.62 201 PRO A CA 1
ATOM 1622 C C . PRO A 1 201 ? 2.731 -6.745 7.965 1.00 70.62 201 PRO A C 1
ATOM 1624 O O . PRO A 1 201 ? 1.708 -7.203 7.453 1.00 70.62 201 PRO A O 1
ATOM 1627 N N . ASP A 1 202 ? 3.911 -7.346 8.014 1.00 63.66 202 ASP A N 1
ATOM 1628 C CA . ASP A 1 202 ? 4.307 -8.666 7.557 1.00 63.66 202 ASP A CA 1
ATOM 1629 C C . ASP A 1 202 ? 4.758 -8.833 6.086 1.00 63.66 202 ASP A C 1
ATOM 1631 O O . ASP A 1 202 ? 3.945 -8.899 5.168 1.00 63.66 202 ASP A O 1
ATOM 1635 N N . PRO A 1 203 ? 6.075 -8.972 5.841 1.00 45.84 203 PRO A N 1
ATOM 1636 C CA . PRO A 1 203 ? 6.619 -9.492 4.589 1.00 45.84 203 PRO A CA 1
ATOM 1637 C C . PRO A 1 203 ? 7.030 -10.982 4.633 1.00 45.84 203 PRO A C 1
ATOM 1639 O O . PRO A 1 203 ? 7.479 -11.476 3.597 1.00 45.84 203 PRO A O 1
ATOM 1642 N N . TRP A 1 204 ? 6.938 -11.699 5.768 1.00 43.38 204 TRP A N 1
ATOM 1643 C CA . TRP A 1 204 ? 7.587 -13.018 5.926 1.00 43.38 204 TRP A CA 1
ATOM 1644 C C . TRP A 1 204 ? 6.816 -14.097 6.717 1.00 43.38 204 TRP A C 1
ATOM 1646 O O . TRP A 1 204 ? 7.299 -15.233 6.758 1.00 43.38 204 TRP A O 1
ATOM 1656 N N . GLN A 1 205 ? 5.637 -13.832 7.285 1.00 49.84 205 GLN A N 1
ATOM 1657 C CA . GLN A 1 205 ? 4.765 -14.853 7.876 1.00 49.84 205 GLN A CA 1
ATOM 1658 C C . GLN A 1 205 ? 3.698 -15.293 6.855 1.00 49.84 205 GLN A C 1
ATOM 1660 O O . GLN A 1 205 ? 2.845 -14.552 6.381 1.00 49.84 205 GLN A O 1
ATOM 1665 N N . LYS A 1 206 ? 3.743 -16.567 6.456 1.00 48.03 206 LYS A N 1
ATOM 1666 C CA . LYS A 1 206 ? 2.810 -17.126 5.457 1.00 48.03 206 LYS A CA 1
ATOM 1667 C C . LYS A 1 206 ? 1.351 -17.188 5.933 1.00 48.03 206 LYS A C 1
ATOM 1669 O O . LYS A 1 206 ? 0.471 -17.406 5.105 1.00 48.03 206 LYS A O 1
ATOM 1674 N N . GLU A 1 207 ? 1.103 -17.032 7.229 1.00 47.66 207 GLU A N 1
ATOM 1675 C CA . GLU A 1 207 ? -0.201 -17.260 7.862 1.00 47.66 207 GLU A CA 1
ATOM 1676 C C . GLU A 1 207 ? -1.115 -16.019 7.801 1.00 47.66 207 GLU A C 1
ATOM 1678 O O . GLU A 1 207 ? -2.329 -16.170 7.673 1.00 47.66 207 GLU A O 1
ATOM 1683 N N . ASP A 1 208 ? -0.548 -14.809 7.720 1.00 52.97 208 ASP A N 1
ATOM 1684 C CA . ASP A 1 208 ? -1.292 -13.536 7.681 1.00 52.97 208 ASP A CA 1
ATOM 1685 C C . ASP A 1 208 ? -2.023 -13.269 6.352 1.00 52.97 208 ASP A C 1
ATOM 1687 O O . ASP A 1 208 ? -2.900 -12.409 6.263 1.00 52.97 208 ASP A O 1
ATOM 1691 N N . VAL A 1 209 ? -1.696 -14.013 5.289 1.00 54.50 209 VAL A N 1
ATOM 1692 C CA . VAL A 1 209 ? -2.286 -13.803 3.954 1.00 54.50 209 VAL A CA 1
ATOM 1693 C C . VAL A 1 209 ? -3.786 -14.130 3.930 1.00 54.50 209 VAL A C 1
ATOM 1695 O O . VAL A 1 209 ? -4.509 -13.555 3.122 1.00 54.50 209 VAL A O 1
ATOM 1698 N N . ALA A 1 210 ? -4.263 -15.002 4.826 1.00 58.19 210 ALA A N 1
ATOM 1699 C CA . ALA A 1 210 ? -5.674 -15.389 4.912 1.00 58.19 210 ALA A CA 1
ATOM 1700 C C . ALA A 1 210 ? -6.505 -14.507 5.861 1.00 58.19 210 ALA A C 1
ATOM 1702 O O . ALA A 1 210 ? -7.731 -14.626 5.892 1.00 58.19 210 ALA A O 1
ATOM 1703 N N . ALA A 1 211 ? -5.865 -13.647 6.657 1.00 73.12 211 ALA A N 1
ATOM 1704 C CA . ALA A 1 211 ? -6.552 -12.854 7.662 1.00 73.12 211 ALA A CA 1
ATOM 1705 C C . ALA A 1 211 ? -7.153 -11.591 7.017 1.00 73.12 211 ALA A C 1
ATOM 1707 O O . ALA A 1 211 ? -6.444 -10.701 6.532 1.00 73.12 211 ALA A O 1
ATOM 1708 N N . THR A 1 212 ? -8.486 -11.509 6.997 1.00 87.06 212 THR A N 1
ATOM 1709 C CA . THR A 1 212 ? -9.220 -10.462 6.267 1.00 87.06 212 THR A CA 1
ATOM 1710 C C . THR A 1 212 ? -10.217 -9.714 7.133 1.00 87.06 212 THR A C 1
ATOM 1712 O O . THR A 1 212 ? -10.868 -10.306 7.994 1.00 87.06 212 THR A O 1
ATOM 1715 N N . GLY A 1 213 ? -10.404 -8.432 6.833 1.00 89.00 213 GLY A N 1
ATOM 1716 C CA . GLY A 1 213 ? -11.536 -7.646 7.308 1.00 89.00 213 GLY A CA 1
ATOM 1717 C C . GLY A 1 213 ? -12.604 -7.495 6.232 1.00 89.00 213 GLY A C 1
ATOM 1718 O O . GLY A 1 213 ? -12.295 -7.510 5.039 1.00 89.00 213 GLY A O 1
ATOM 1719 N N . ARG A 1 214 ? -13.859 -7.324 6.649 1.00 92.56 214 ARG A N 1
ATOM 1720 C CA . ARG A 1 214 ? -14.992 -7.045 5.761 1.00 92.56 214 ARG A CA 1
ATOM 1721 C C . ARG A 1 214 ? -15.488 -5.611 5.971 1.00 92.56 214 ARG A C 1
ATOM 1723 O O . ARG A 1 214 ? -15.999 -5.322 7.058 1.00 92.56 214 ARG A O 1
ATOM 1730 N N . PRO A 1 215 ? -15.371 -4.728 4.965 1.00 92.12 215 PRO A N 1
ATOM 1731 C CA . PRO A 1 215 ? -15.929 -3.381 5.032 1.00 92.12 215 PRO A CA 1
ATOM 1732 C C . PRO A 1 215 ? -17.450 -3.394 5.242 1.00 92.12 215 PRO A C 1
ATOM 1734 O O . PRO A 1 215 ? -18.167 -4.255 4.725 1.00 92.12 215 PRO A O 1
ATOM 1737 N N . THR A 1 216 ? -17.948 -2.432 6.013 1.00 89.31 216 THR A N 1
ATOM 1738 C CA . THR A 1 216 ? -19.375 -2.187 6.265 1.00 89.31 216 THR A CA 1
ATOM 1739 C C . THR A 1 216 ? -19.636 -0.678 6.323 1.00 89.31 216 THR A C 1
ATOM 1741 O O . THR A 1 216 ? -18.697 0.083 6.556 1.00 89.31 216 THR A O 1
ATOM 1744 N N . PRO A 1 217 ? -20.893 -0.211 6.180 1.00 83.81 217 PRO A N 1
ATOM 1745 C CA . PRO A 1 217 ? -21.201 1.219 6.279 1.00 83.81 217 PRO A CA 1
ATOM 1746 C C . PRO A 1 217 ? -20.807 1.867 7.615 1.00 83.81 217 PRO A C 1
ATOM 1748 O O . PRO A 1 217 ? -20.611 3.075 7.667 1.00 83.81 217 PRO A O 1
ATOM 1751 N N . SER A 1 218 ? -20.705 1.081 8.691 1.00 82.62 218 SER A N 1
ATOM 1752 C CA . SER A 1 218 ? -20.379 1.554 10.039 1.00 82.62 218 SER A CA 1
ATOM 1753 C C . SER A 1 218 ? -18.926 1.305 10.451 1.00 82.62 218 SER A C 1
ATOM 1755 O O . SER A 1 218 ? -18.569 1.627 11.578 1.00 82.62 218 SER A O 1
ATOM 1757 N N . GLY A 1 219 ? -18.087 0.701 9.603 1.00 88.56 219 GLY A N 1
ATOM 1758 C CA . GLY A 1 219 ? -16.740 0.300 10.015 1.00 88.56 219 GLY A CA 1
ATOM 1759 C C . GLY A 1 219 ? -16.198 -0.929 9.304 1.00 88.56 219 GLY A C 1
ATOM 1760 O O . GLY A 1 219 ? -16.673 -1.332 8.241 1.00 88.56 219 GLY A O 1
ATOM 1761 N N . LEU A 1 220 ? -15.220 -1.566 9.938 1.00 88.88 220 LEU A N 1
ATOM 1762 C CA . LEU A 1 220 ? -14.616 -2.808 9.480 1.00 88.88 220 LEU A CA 1
ATOM 1763 C C . LEU A 1 220 ? -14.956 -3.946 10.443 1.00 88.88 220 LEU A C 1
ATOM 1765 O O . LEU A 1 220 ? -14.685 -3.858 11.637 1.00 88.88 220 LEU A O 1
ATOM 1769 N N . VAL A 1 221 ? -15.516 -5.036 9.921 1.00 88.62 221 VAL A N 1
ATOM 1770 C CA . VAL A 1 221 ? -15.744 -6.256 10.705 1.00 88.62 221 VAL A CA 1
ATOM 1771 C C . VAL A 1 221 ? -14.530 -7.163 10.570 1.00 88.62 221 VAL A C 1
ATOM 1773 O O . VAL A 1 221 ? -14.161 -7.540 9.457 1.00 88.62 221 VAL A O 1
ATOM 1776 N N . VAL A 1 222 ? -13.927 -7.533 11.698 1.00 85.56 222 VAL A N 1
ATOM 1777 C CA . VAL A 1 222 ? -12.725 -8.374 11.761 1.00 85.56 222 VAL A CA 1
ATOM 1778 C C . VAL A 1 222 ? -12.857 -9.425 12.858 1.00 85.56 222 VAL A C 1
ATOM 1780 O O . VAL A 1 222 ? -13.599 -9.235 13.821 1.00 85.56 222 VAL A O 1
ATOM 1783 N N . ALA A 1 223 ? -12.116 -10.520 12.722 1.00 82.94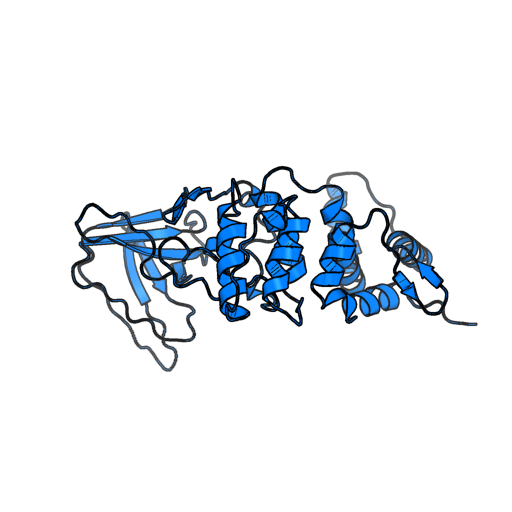 223 ALA A N 1
ATOM 1784 C CA . ALA A 1 223 ? -11.881 -11.474 13.797 1.00 82.94 223 ALA A CA 1
ATOM 1785 C C . ALA A 1 223 ? -10.378 -11.488 14.075 1.00 82.94 223 ALA A C 1
ATOM 1787 O O . ALA A 1 223 ? -9.594 -11.886 13.217 1.00 82.94 223 ALA A O 1
ATOM 1788 N N . LEU A 1 224 ? -9.991 -11.004 15.251 1.00 78.62 224 LEU A N 1
ATOM 1789 C CA . LEU A 1 224 ? -8.602 -10.904 15.684 1.00 78.62 224 LEU A CA 1
ATOM 1790 C C . LEU A 1 224 ? -8.475 -11.456 17.104 1.00 78.62 224 LEU A C 1
ATOM 1792 O O . LEU A 1 224 ? -9.438 -11.361 17.877 1.00 78.62 224 LEU A O 1
ATOM 1796 N N . PRO A 1 225 ? -7.311 -12.020 17.464 1.00 77.00 225 PRO A N 1
ATOM 1797 C CA . PRO A 1 225 ? -7.029 -12.322 18.853 1.00 77.00 225 PRO A CA 1
ATOM 1798 C C . PRO A 1 225 ? -7.133 -11.034 19.665 1.00 77.00 225 PRO A C 1
ATOM 1800 O O . PRO A 1 225 ? -6.780 -9.946 19.215 1.00 77.00 225 PRO A O 1
ATOM 1803 N N . GLY A 1 226 ? -7.657 -11.138 20.875 1.00 75.31 226 GLY A N 1
ATOM 1804 C CA . GLY A 1 226 ? -7.842 -9.973 21.711 1.00 75.31 226 GLY A CA 1
ATOM 1805 C C . GLY A 1 226 ? -8.001 -10.347 23.164 1.00 75.31 226 GLY A C 1
ATOM 1806 O O . GLY A 1 226 ? -8.344 -11.478 23.511 1.00 75.31 226 GLY A O 1
ATOM 1807 N N . ILE A 1 227 ? -7.737 -9.371 24.016 1.00 74.38 227 ILE A N 1
ATOM 1808 C CA . ILE A 1 227 ? -7.919 -9.475 25.448 1.00 74.38 227 ILE A CA 1
ATOM 1809 C C . ILE A 1 227 ? -9.009 -8.498 25.852 1.00 74.38 227 ILE A C 1
ATOM 1811 O O . ILE A 1 227 ? -8.918 -7.303 25.576 1.00 74.38 227 ILE A O 1
ATOM 1815 N N . MET A 1 228 ? -10.016 -9.019 26.544 1.00 73.25 228 MET A N 1
ATOM 1816 C CA . MET A 1 228 ? -10.977 -8.203 27.265 1.00 73.25 228 MET A CA 1
ATOM 1817 C C . MET A 1 228 ? -10.547 -8.100 28.722 1.00 73.25 228 MET A C 1
ATOM 1819 O O . MET A 1 228 ? -10.305 -9.115 29.378 1.00 73.25 228 MET A O 1
ATOM 1823 N N . LEU A 1 229 ? -10.469 -6.878 29.223 1.00 69.31 229 LEU A N 1
ATOM 1824 C CA . LEU A 1 229 ? -10.144 -6.581 30.608 1.00 69.31 229 LEU A CA 1
ATOM 1825 C C . LEU A 1 229 ? -11.378 -5.968 31.243 1.00 69.31 229 LEU A C 1
ATOM 1827 O O . LEU A 1 229 ? -11.834 -4.922 30.789 1.00 69.31 229 LEU A O 1
ATOM 1831 N N . SER A 1 230 ? -11.917 -6.615 32.267 1.00 65.31 230 SER A N 1
ATOM 1832 C CA . SER A 1 230 ? -12.943 -6.032 33.128 1.00 65.31 230 SER A CA 1
ATOM 1833 C C . SER A 1 230 ? -12.297 -5.379 34.347 1.00 65.31 230 SER A C 1
ATOM 1835 O O . SER A 1 230 ? -11.192 -5.759 34.739 1.00 65.31 230 SER A O 1
ATOM 1837 N N . ASP A 1 231 ? -12.996 -4.418 34.952 1.00 59.78 231 ASP A N 1
ATOM 1838 C CA . ASP A 1 231 ? -12.627 -3.830 36.245 1.00 59.78 231 ASP A CA 1
ATOM 1839 C C . ASP A 1 231 ? -11.232 -3.179 36.232 1.00 59.78 231 ASP A C 1
ATOM 1841 O O . ASP A 1 231 ? -10.397 -3.412 37.108 1.00 59.78 231 ASP A O 1
ATOM 1845 N N . VAL A 1 232 ? -10.952 -2.360 35.214 1.00 58.19 232 VAL A N 1
ATOM 1846 C CA . VAL A 1 232 ? -9.703 -1.587 35.132 1.00 58.19 232 VAL A CA 1
ATOM 1847 C C . VAL A 1 232 ? -9.720 -0.498 36.212 1.00 58.19 232 VAL A C 1
ATOM 1849 O O . VAL A 1 232 ? -10.212 0.605 35.991 1.00 58.19 232 VAL A O 1
ATOM 1852 N N . THR A 1 233 ? -9.221 -0.819 37.408 1.00 47.66 233 THR A N 1
ATOM 1853 C CA . THR A 1 233 ? -9.292 0.073 38.581 1.00 47.66 233 THR A CA 1
ATOM 1854 C C . THR A 1 233 ? -8.069 0.967 38.775 1.00 47.66 233 THR A C 1
ATOM 1856 O O . THR A 1 233 ? -8.191 1.991 39.437 1.00 47.66 233 THR A O 1
ATOM 1859 N N . ASP A 1 234 ? -6.909 0.608 38.213 1.00 49.75 234 ASP A N 1
ATOM 1860 C CA . ASP A 1 234 ? -5.644 1.325 38.409 1.00 49.75 234 ASP A CA 1
ATOM 1861 C C . ASP A 1 234 ? -4.829 1.385 37.110 1.00 49.75 234 ASP A C 1
ATOM 1863 O O . ASP A 1 234 ? -4.491 0.356 36.524 1.00 49.75 234 ASP A O 1
ATOM 1867 N N . TYR A 1 235 ? -4.463 2.598 36.688 1.00 53.97 235 TYR A N 1
ATOM 1868 C CA . TYR A 1 235 ? -3.436 2.836 35.675 1.00 53.97 235 TYR A CA 1
ATOM 1869 C C . TYR A 1 235 ? -2.376 3.776 36.252 1.00 53.97 235 TYR A C 1
ATOM 1871 O O . TYR A 1 235 ? -2.694 4.737 36.955 1.00 53.97 235 TYR A O 1
ATOM 1879 N N . THR A 1 236 ? -1.108 3.525 35.941 1.00 51.59 236 THR A N 1
ATOM 1880 C CA . THR A 1 236 ? 0.003 4.371 36.391 1.00 51.59 236 THR A CA 1
ATOM 1881 C C . THR A 1 236 ? 0.820 4.792 35.183 1.00 51.59 236 THR A C 1
ATOM 1883 O O . THR A 1 236 ? 1.541 3.978 34.620 1.00 51.59 236 THR A O 1
ATOM 1886 N N . GLN A 1 237 ? 0.721 6.063 34.790 1.00 53.69 237 GLN A N 1
ATOM 1887 C CA . GLN A 1 237 ? 1.626 6.651 33.799 1.00 53.69 237 GLN A CA 1
ATOM 1888 C C . GLN A 1 237 ? 2.965 6.959 34.478 1.00 53.69 237 GLN A C 1
ATOM 1890 O O . GLN A 1 237 ? 3.030 7.808 35.368 1.00 53.69 237 GLN A O 1
ATOM 1895 N N . ASP A 1 238 ? 4.029 6.252 34.093 1.00 50.09 238 ASP A N 1
ATOM 1896 C CA . ASP A 1 238 ? 5.380 6.489 34.610 1.00 50.09 238 ASP A CA 1
ATOM 1897 C C . ASP A 1 238 ? 6.197 7.325 33.611 1.00 50.09 238 ASP A C 1
ATOM 1899 O O . ASP A 1 238 ? 6.653 6.835 32.580 1.00 50.09 238 ASP A O 1
ATOM 1903 N N . PHE A 1 239 ? 6.406 8.605 33.925 1.00 52.12 239 PHE A N 1
ATOM 1904 C CA . PHE A 1 239 ? 7.254 9.502 33.137 1.00 52.12 239 PHE A CA 1
ATOM 1905 C C . PHE A 1 239 ? 8.725 9.345 33.547 1.00 52.12 239 PHE A C 1
ATOM 1907 O O . PHE A 1 239 ? 9.275 10.183 34.270 1.00 52.12 239 PHE A O 1
ATOM 1914 N N . ARG A 1 240 ? 9.409 8.292 33.081 1.00 45.97 240 ARG A N 1
ATOM 1915 C CA . ARG A 1 240 ? 10.860 8.158 33.315 1.00 45.97 240 ARG A CA 1
ATOM 1916 C C . ARG A 1 240 ? 11.688 8.763 32.189 1.00 45.97 240 ARG A C 1
ATOM 1918 O O . ARG A 1 240 ? 11.919 8.135 31.166 1.00 45.97 240 ARG A O 1
ATOM 1925 N N . GLY A 1 241 ? 12.232 9.951 32.456 1.00 41.44 241 GLY A N 1
ATOM 1926 C CA . GLY A 1 241 ? 13.470 10.435 31.837 1.00 41.44 241 GLY A CA 1
ATOM 1927 C C . GLY A 1 241 ? 13.396 10.727 30.338 1.00 41.44 241 GLY A C 1
ATOM 1928 O O . GLY A 1 241 ? 13.898 9.953 29.533 1.00 41.44 241 GLY A O 1
ATOM 1929 N N . GLY A 1 242 ? 12.849 11.889 29.970 1.00 43.72 242 GLY A N 1
ATOM 1930 C CA . GLY A 1 242 ? 13.040 12.517 28.650 1.00 43.72 242 GLY A CA 1
ATOM 1931 C C . GLY A 1 242 ? 12.379 11.826 27.449 1.00 43.72 242 GLY A C 1
ATOM 1932 O O . GLY A 1 242 ? 12.231 12.463 26.411 1.00 43.72 242 GLY A O 1
ATOM 1933 N N . HIS A 1 243 ? 11.940 10.576 27.598 1.00 45.94 243 HIS A N 1
ATOM 1934 C CA . HIS A 1 243 ? 11.161 9.825 26.623 1.00 45.94 243 HIS A CA 1
ATOM 1935 C C . HIS A 1 243 ? 9.800 9.484 27.236 1.00 45.94 243 HIS A C 1
ATOM 1937 O O . HIS A 1 243 ? 9.718 8.809 28.262 1.00 45.94 243 HIS A O 1
ATOM 1943 N N . THR A 1 244 ? 8.733 9.990 26.628 1.00 45.47 244 THR A N 1
ATOM 1944 C CA . THR A 1 244 ? 7.341 9.741 27.017 1.00 45.47 244 THR A CA 1
ATOM 1945 C C . THR A 1 244 ? 6.932 8.329 26.618 1.00 45.47 244 THR A C 1
ATOM 1947 O O . THR A 1 244 ? 6.349 8.128 25.560 1.00 45.47 244 THR A O 1
ATOM 1950 N N . HIS A 1 245 ? 7.267 7.340 27.443 1.00 52.03 245 HIS A N 1
ATOM 1951 C CA . HIS A 1 245 ? 6.673 6.013 27.330 1.00 52.03 245 HIS A CA 1
ATOM 1952 C C . HIS A 1 245 ? 5.470 5.968 28.268 1.00 52.03 245 HIS A C 1
ATOM 1954 O O . HIS A 1 245 ? 5.624 5.776 29.472 1.00 52.03 245 HIS A O 1
ATOM 1960 N N . ASP A 1 246 ? 4.272 6.174 27.729 1.00 55.72 246 ASP A N 1
ATOM 1961 C CA . ASP A 1 246 ? 3.051 5.880 28.474 1.00 55.72 246 ASP A CA 1
ATOM 1962 C C . ASP A 1 246 ? 2.946 4.359 28.613 1.00 55.72 246 ASP A C 1
ATOM 1964 O O . ASP A 1 246 ? 2.725 3.660 27.622 1.00 55.72 246 ASP A O 1
ATOM 1968 N N . ILE A 1 247 ? 3.171 3.845 29.825 1.00 58.12 247 ILE A N 1
ATOM 1969 C CA . ILE A 1 247 ? 3.081 2.416 30.144 1.00 58.12 247 ILE A CA 1
ATOM 1970 C C . ILE A 1 247 ? 1.767 2.160 30.881 1.00 58.12 247 ILE A C 1
ATOM 1972 O O . ILE A 1 247 ? 1.503 2.778 31.909 1.00 58.12 247 ILE A O 1
ATOM 1976 N N . ILE A 1 248 ? 0.964 1.216 30.393 1.00 63.00 248 ILE A N 1
ATOM 1977 C CA . ILE A 1 248 ? -0.179 0.657 31.117 1.00 63.00 248 ILE A CA 1
ATOM 1978 C C . ILE A 1 248 ? 0.170 -0.743 31.601 1.00 63.00 248 ILE A C 1
ATOM 1980 O O . ILE A 1 248 ? 0.647 -1.585 30.842 1.00 63.00 248 ILE A O 1
ATOM 1984 N N . PHE A 1 249 ? -0.114 -0.989 32.876 1.00 61.56 249 PHE A N 1
ATOM 1985 C CA . PHE A 1 249 ? 0.048 -2.281 33.525 1.00 61.56 249 PHE A CA 1
ATOM 1986 C C . PHE A 1 249 ? -1.282 -3.024 33.522 1.00 61.56 249 PHE A C 1
ATOM 1988 O O . PHE A 1 249 ? -2.298 -2.489 33.959 1.00 61.56 249 PHE A O 1
ATOM 1995 N N . ILE A 1 250 ? -1.272 -4.267 33.055 1.00 64.69 250 ILE A N 1
ATOM 1996 C CA . ILE A 1 250 ? -2.490 -5.052 32.848 1.00 64.69 250 ILE A CA 1
ATOM 1997 C C . ILE A 1 250 ? -2.280 -6.459 33.397 1.00 64.69 250 ILE A C 1
ATOM 1999 O O . ILE A 1 250 ? -1.217 -7.031 33.198 1.00 64.69 250 ILE A O 1
ATOM 2003 N N . ARG A 1 251 ? -3.263 -7.062 34.078 1.00 54.59 251 ARG A N 1
ATOM 2004 C CA . ARG A 1 251 ? -3.186 -8.471 34.512 1.00 54.59 251 ARG A CA 1
ATOM 2005 C C . ARG A 1 251 ? -4.226 -9.337 33.799 1.00 54.59 251 ARG A C 1
ATOM 2007 O O . ARG A 1 251 ? -5.407 -9.030 33.854 1.00 54.59 251 ARG A O 1
ATOM 2014 N N . VAL A 1 252 ? -3.795 -10.449 33.198 1.00 53.97 252 VAL A N 1
ATOM 2015 C CA . VAL A 1 252 ? -4.643 -11.424 32.477 1.00 53.97 252 VAL A CA 1
ATOM 2016 C C . VAL A 1 252 ? -4.219 -12.837 32.863 1.00 53.97 252 VAL A C 1
ATOM 2018 O O . VAL A 1 252 ? -3.037 -13.167 32.771 1.00 53.97 252 VAL A O 1
ATOM 2021 N N . ASN A 1 253 ? -5.156 -13.690 33.294 1.00 51.91 253 ASN A N 1
ATOM 2022 C CA . ASN A 1 253 ? -4.885 -15.090 33.674 1.00 51.91 253 ASN A CA 1
ATOM 2023 C C . ASN A 1 253 ? -3.715 -15.255 34.673 1.00 51.91 253 ASN A C 1
ATOM 2025 O O . ASN A 1 253 ? -2.914 -16.182 34.572 1.00 51.91 253 ASN A O 1
ATOM 2029 N N . GLY A 1 254 ? -3.576 -14.320 35.620 1.00 53.53 254 GLY A N 1
ATOM 2030 C CA . GLY A 1 254 ? -2.489 -14.315 36.609 1.00 53.53 254 GLY A CA 1
ATOM 2031 C C . GLY A 1 254 ? -1.121 -13.850 36.084 1.00 53.53 254 GLY A C 1
ATOM 2032 O O . GLY A 1 254 ? -0.172 -13.792 36.863 1.00 53.53 254 GLY A O 1
ATOM 2033 N N . ARG A 1 255 ? -1.011 -13.484 34.801 1.00 58.91 255 ARG A N 1
ATOM 2034 C CA . ARG A 1 255 ? 0.178 -12.872 34.187 1.00 58.91 255 ARG A CA 1
ATOM 2035 C C . ARG A 1 255 ? 0.005 -11.358 34.100 1.00 58.91 255 ARG A C 1
ATOM 2037 O O . ARG A 1 255 ? -1.108 -10.882 33.901 1.00 58.91 255 ARG A O 1
ATOM 2044 N N . ALA A 1 256 ? 1.089 -10.609 34.273 1.00 63.38 256 ALA A N 1
ATOM 2045 C CA . ALA A 1 256 ? 1.108 -9.161 34.085 1.00 63.38 256 ALA A CA 1
ATOM 2046 C C . ALA A 1 256 ? 1.688 -8.820 32.704 1.00 63.38 256 ALA A C 1
ATOM 2048 O O . ALA A 1 256 ? 2.665 -9.439 32.296 1.00 63.38 256 ALA A O 1
ATOM 2049 N N . TYR A 1 257 ? 1.089 -7.847 32.029 1.00 65.50 257 TYR A N 1
ATOM 2050 C CA . TYR A 1 257 ? 1.438 -7.337 30.708 1.00 65.50 257 TYR A CA 1
ATOM 2051 C C . TYR A 1 257 ? 1.699 -5.841 30.802 1.00 65.50 257 TYR A C 1
ATOM 2053 O O . TYR A 1 257 ? 1.090 -5.144 31.626 1.00 65.50 257 TYR A O 1
ATOM 2061 N N . TYR A 1 258 ? 2.577 -5.364 29.929 1.00 65.25 258 TYR A N 1
ATOM 2062 C CA . TYR A 1 258 ? 2.911 -3.958 29.797 1.00 65.25 258 TYR A CA 1
ATOM 2063 C C . TYR A 1 258 ? 2.501 -3.514 28.397 1.00 65.25 258 TYR A C 1
ATOM 2065 O O . TYR A 1 258 ? 3.009 -4.017 27.397 1.00 65.25 258 TYR A O 1
ATOM 2073 N N . VAL A 1 259 ? 1.572 -2.570 28.316 1.00 65.00 259 VAL A N 1
ATOM 2074 C CA . VAL A 1 259 ? 1.257 -1.890 27.057 1.00 65.00 259 VAL A CA 1
ATOM 2075 C C . VAL A 1 259 ? 2.048 -0.601 27.054 1.00 65.00 259 VAL A C 1
ATOM 2077 O O . VAL A 1 259 ? 1.865 0.219 27.949 1.00 65.00 259 VAL A O 1
ATOM 2080 N N . TYR A 1 260 ? 2.934 -0.419 26.083 1.00 60.00 260 TYR A N 1
ATOM 2081 C CA . TYR A 1 260 ? 3.680 0.824 25.940 1.00 60.00 260 TYR A CA 1
ATOM 2082 C C . TYR A 1 260 ? 3.557 1.360 24.517 1.00 60.00 260 TYR A C 1
ATOM 2084 O O . TYR A 1 260 ? 3.575 0.622 23.528 1.00 60.00 260 TYR A O 1
ATOM 2092 N N . GLY A 1 261 ? 3.411 2.677 24.408 1.00 55.66 261 GLY A N 1
ATOM 2093 C CA . GLY A 1 261 ? 3.492 3.363 23.124 1.00 55.66 261 GLY A CA 1
ATOM 2094 C C . GLY A 1 261 ? 4.937 3.506 22.677 1.00 55.66 261 GLY A C 1
ATOM 2095 O O . GLY A 1 261 ? 5.763 4.018 23.426 1.00 55.66 261 GLY A O 1
ATOM 2096 N N . LEU A 1 262 ? 5.227 3.141 21.428 1.00 51.06 262 LEU A N 1
ATOM 2097 C CA . LEU A 1 262 ? 6.415 3.620 20.703 1.00 51.06 262 LEU A CA 1
ATOM 2098 C C . LEU A 1 262 ? 6.144 4.985 20.048 1.00 51.06 262 LEU A C 1
ATOM 2100 O O . LEU A 1 262 ? 6.659 5.294 18.974 1.00 51.06 262 LEU A O 1
ATOM 2104 N N . LEU A 1 263 ? 5.259 5.777 20.647 1.00 49.62 263 LEU A N 1
ATOM 2105 C CA . LEU A 1 263 ? 4.771 7.003 20.043 1.00 49.62 263 LEU A CA 1
ATOM 2106 C C . LEU A 1 263 ? 5.771 8.131 20.283 1.00 49.62 263 LEU A C 1
ATOM 2108 O O . LEU A 1 263 ? 6.349 8.274 21.359 1.00 49.62 263 LEU A O 1
ATOM 2112 N N . THR A 1 264 ? 5.962 8.952 19.255 1.00 47.66 264 THR A N 1
ATOM 2113 C CA . THR A 1 264 ? 6.771 10.173 19.334 1.00 47.66 264 THR A CA 1
ATOM 2114 C C . THR A 1 264 ? 6.089 11.268 20.149 1.00 47.66 264 THR A C 1
ATOM 2116 O O . THR A 1 264 ? 6.756 12.207 20.575 1.00 47.66 264 THR A O 1
ATOM 2119 N N . GLU A 1 265 ? 4.777 11.151 20.373 1.00 47.94 265 GLU A N 1
ATOM 2120 C CA . GLU A 1 265 ? 3.981 12.075 21.174 1.00 47.94 265 GLU A CA 1
ATOM 2121 C C . GLU A 1 265 ? 3.299 11.340 22.341 1.00 47.94 265 GLU A C 1
ATOM 2123 O O . GLU A 1 265 ? 2.789 10.234 22.142 1.00 47.94 265 GLU A O 1
ATOM 2128 N N . PRO A 1 266 ? 3.273 11.934 23.551 1.00 48.88 266 PRO A N 1
ATOM 2129 C CA . PRO A 1 266 ? 2.572 11.371 24.699 1.00 48.88 266 PRO A CA 1
ATOM 2130 C C . PRO A 1 266 ? 1.070 11.281 24.438 1.00 48.88 266 PRO A C 1
ATOM 2132 O O . PRO A 1 266 ? 0.437 12.227 23.958 1.00 48.88 266 PRO A O 1
ATOM 2135 N N . VAL A 1 267 ? 0.480 10.161 24.829 1.00 49.66 267 VAL A N 1
ATOM 2136 C CA . VAL A 1 267 ? -0.945 9.902 24.694 1.00 49.66 267 VAL A CA 1
ATOM 2137 C C . VAL A 1 267 ? -1.607 10.028 26.042 1.00 49.66 267 VAL A C 1
ATOM 2139 O O . VAL A 1 267 ? -1.393 9.257 26.977 1.00 49.66 267 VAL A O 1
ATOM 2142 N N . GLN A 1 268 ? -2.518 10.989 26.118 1.00 50.97 268 GLN A N 1
ATOM 2143 C CA . GLN A 1 268 ? -3.446 11.041 27.229 1.00 50.97 268 GLN A CA 1
ATOM 2144 C C . GLN A 1 268 ? -4.479 9.926 27.090 1.00 50.97 268 GLN A C 1
ATOM 2146 O O . GLN A 1 268 ? -5.502 10.082 26.421 1.00 50.97 268 GLN A O 1
ATOM 2151 N N . TRP A 1 269 ? -4.216 8.819 27.774 1.00 50.97 269 TRP A N 1
ATOM 2152 C CA . TRP A 1 269 ? -5.209 7.799 28.074 1.00 50.97 269 TRP A CA 1
ATOM 2153 C C . TRP A 1 269 ? -6.353 8.436 28.870 1.00 50.97 269 TRP A C 1
ATOM 2155 O O . TRP A 1 269 ? -6.185 8.826 30.025 1.00 50.97 269 TRP A O 1
ATOM 2165 N N . ARG A 1 270 ? -7.518 8.598 28.239 1.00 48.78 270 ARG A N 1
ATOM 2166 C CA . ARG A 1 270 ? -8.730 9.091 28.902 1.00 48.78 270 ARG A CA 1
ATOM 2167 C C . ARG A 1 270 ? -9.625 7.903 29.230 1.00 48.78 270 ARG A C 1
ATOM 2169 O O . ARG A 1 270 ? -10.486 7.577 28.432 1.00 48.78 270 ARG A O 1
ATOM 2176 N N . LEU A 1 271 ? -9.451 7.314 30.414 1.00 53.38 271 LEU A N 1
ATOM 2177 C CA . LEU A 1 271 ? -10.291 6.224 30.941 1.00 53.38 271 LEU A CA 1
ATOM 2178 C C . LEU A 1 271 ? -11.391 6.664 31.952 1.00 53.38 271 LEU A C 1
ATOM 2180 O O . LEU A 1 271 ? -11.661 5.909 32.885 1.00 53.38 271 LEU A O 1
ATOM 2184 N N . PRO A 1 272 ? -12.039 7.852 31.892 1.00 48.38 272 PRO A N 1
ATOM 2185 C CA . PRO A 1 272 ? -13.086 8.155 32.865 1.00 48.38 272 PRO A CA 1
ATOM 2186 C C . PRO A 1 272 ? -14.374 7.380 32.534 1.00 48.38 272 PRO A C 1
ATOM 2188 O O . PRO A 1 272 ? -15.070 7.712 31.581 1.00 48.38 272 PRO A O 1
ATOM 2191 N N . GLY A 1 273 ? -14.701 6.369 33.345 1.00 51.09 273 GLY A N 1
ATOM 2192 C CA . GLY A 1 273 ? -15.993 5.666 33.305 1.00 51.09 273 GLY A CA 1
ATOM 2193 C C . GLY A 1 273 ? -16.072 4.435 32.394 1.00 51.09 273 GLY A C 1
ATOM 2194 O O . GLY A 1 273 ? -17.150 3.863 32.260 1.00 51.09 273 GLY A O 1
ATOM 2195 N N . ALA A 1 274 ? -14.964 4.007 31.784 1.00 56.06 274 ALA A N 1
ATOM 2196 C CA . ALA A 1 274 ? -14.910 2.732 31.072 1.00 56.06 274 ALA A CA 1
ATOM 2197 C C . ALA A 1 274 ? -14.743 1.580 32.077 1.00 56.06 274 ALA A C 1
ATOM 2199 O O . ALA A 1 274 ? -13.749 1.531 32.800 1.00 56.06 274 ALA A O 1
ATOM 2200 N N . ASN A 1 275 ? -15.697 0.647 32.108 1.00 61.56 275 ASN A N 1
ATOM 2201 C CA . ASN A 1 275 ? -15.626 -0.545 32.965 1.00 61.56 275 ASN A CA 1
ATOM 2202 C C . ASN A 1 275 ? -14.868 -1.699 32.289 1.00 61.56 275 ASN A C 1
ATOM 2204 O O . ASN A 1 275 ? -14.500 -2.677 32.947 1.00 61.56 275 ASN A O 1
ATOM 2208 N N . GLN A 1 276 ? -14.641 -1.590 30.975 1.00 65.94 276 GLN A N 1
ATOM 2209 C CA . GLN A 1 276 ? -13.970 -2.598 30.168 1.00 65.94 276 GLN A CA 1
ATOM 2210 C C . GLN A 1 276 ? -12.974 -1.977 29.177 1.00 65.94 276 GLN A C 1
ATOM 2212 O O . GLN A 1 276 ? -13.220 -0.925 28.580 1.00 65.94 276 GLN A O 1
ATOM 2217 N N . LEU A 1 277 ? -11.844 -2.657 28.985 1.00 70.50 277 LEU A N 1
ATOM 2218 C CA . LEU A 1 277 ? -10.810 -2.317 28.009 1.00 70.50 277 LEU A CA 1
ATOM 2219 C C . LEU A 1 277 ? -10.596 -3.507 27.072 1.00 70.50 277 LEU A C 1
ATOM 2221 O O . LEU A 1 277 ? -10.238 -4.599 27.514 1.00 70.50 277 LEU A O 1
ATOM 2225 N N . ALA A 1 278 ? -10.799 -3.281 25.778 1.00 73.94 278 ALA A N 1
ATOM 2226 C CA . ALA A 1 278 ? -10.519 -4.246 24.729 1.00 73.94 278 ALA A CA 1
ATOM 2227 C C . ALA A 1 278 ? -9.151 -3.948 24.108 1.00 73.94 278 ALA A C 1
ATOM 2229 O O . ALA A 1 278 ? -8.910 -2.858 23.588 1.00 73.94 278 ALA A O 1
ATOM 2230 N N . ILE A 1 279 ? -8.263 -4.935 24.136 1.00 75.38 279 ILE A N 1
ATOM 2231 C CA . ILE A 1 279 ? -6.980 -4.907 23.437 1.00 75.38 279 ILE A CA 1
ATOM 2232 C C . ILE A 1 279 ? -7.077 -5.894 22.292 1.00 75.38 279 ILE A C 1
ATOM 2234 O O . ILE A 1 279 ? -7.122 -7.100 22.515 1.00 75.38 279 ILE A O 1
ATOM 2238 N N . VAL A 1 280 ? -7.122 -5.388 21.070 1.00 76.44 280 VAL A N 1
ATOM 2239 C CA . VAL A 1 280 ? -7.143 -6.196 19.855 1.00 76.44 280 VAL A CA 1
ATOM 2240 C C . VAL A 1 280 ? -5.709 -6.375 19.392 1.00 76.44 280 VAL A C 1
ATOM 2242 O O . VAL A 1 280 ? -5.004 -5.404 19.134 1.00 76.44 280 VAL A O 1
ATOM 2245 N N . LEU A 1 281 ? -5.259 -7.614 19.320 1.00 73.75 281 LEU A N 1
ATOM 2246 C CA . LEU A 1 281 ? -3.893 -7.977 18.986 1.00 73.75 281 LEU A CA 1
ATOM 2247 C C . LEU A 1 281 ? -3.806 -8.309 17.495 1.00 73.75 281 LEU A C 1
ATOM 2249 O O . LEU A 1 281 ? -4.732 -8.881 16.920 1.00 73.75 281 LEU A O 1
ATOM 2253 N N . ARG A 1 282 ? -2.681 -7.964 16.867 1.00 70.25 282 ARG A N 1
ATOM 2254 C CA . ARG A 1 282 ? -2.393 -8.362 15.483 1.00 70.25 282 ARG A CA 1
ATOM 2255 C C . ARG A 1 282 ? -2.269 -9.881 15.348 1.00 70.25 282 ARG A C 1
ATOM 2257 O O . ARG A 1 282 ? -2.770 -10.449 14.390 1.00 70.25 282 ARG A O 1
ATOM 2264 N N . GLU A 1 283 ? -1.616 -10.515 16.312 1.00 70.69 283 GLU A N 1
ATOM 2265 C CA . GLU A 1 283 ? -1.349 -11.954 16.368 1.00 70.69 283 GLU A CA 1
ATOM 2266 C C . GLU A 1 283 ? -1.524 -12.452 17.813 1.00 70.69 283 GLU A C 1
ATOM 2268 O O . GLU A 1 283 ? -1.636 -11.646 18.744 1.00 70.69 283 GLU A O 1
ATOM 2273 N N . GLU A 1 284 ? -1.617 -13.769 18.015 1.00 70.50 284 GLU A N 1
ATOM 2274 C CA . GLU A 1 284 ? -1.709 -14.328 19.367 1.00 70.50 284 GLU A CA 1
ATOM 2275 C C . GLU A 1 284 ? -0.452 -13.991 20.180 1.00 70.50 284 GLU A C 1
ATOM 2277 O O . GLU A 1 284 ? 0.663 -14.003 19.663 1.00 70.50 284 GLU A O 1
ATOM 2282 N N . LEU A 1 285 ? -0.628 -13.706 21.475 1.00 67.38 2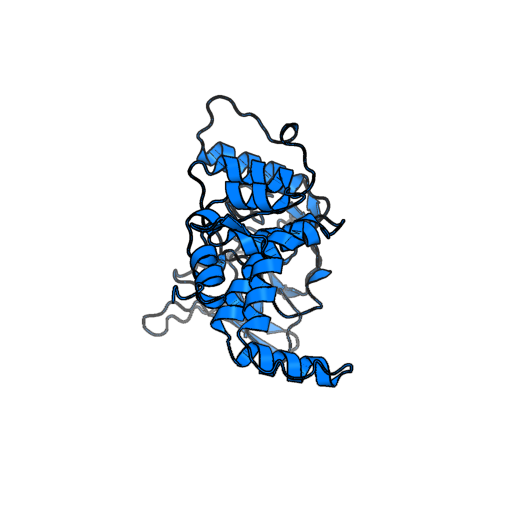85 LEU A N 1
ATOM 2283 C CA . LEU A 1 285 ? 0.499 -13.476 22.376 1.00 67.38 285 LEU A CA 1
ATOM 2284 C C . LEU A 1 285 ? 1.278 -14.779 22.569 1.00 67.38 285 LEU A C 1
ATOM 2286 O O . LEU A 1 285 ? 0.836 -15.669 23.302 1.00 67.38 285 LEU A O 1
ATOM 2290 N N . ASP A 1 286 ? 2.454 -14.865 21.955 1.00 61.59 286 ASP A N 1
ATOM 2291 C CA . ASP A 1 286 ? 3.460 -15.859 22.310 1.00 61.59 286 ASP A CA 1
ATOM 2292 C C . ASP A 1 286 ? 4.363 -15.357 23.458 1.00 61.59 286 ASP A C 1
ATOM 2294 O O . ASP A 1 286 ? 4.292 -14.207 23.894 1.00 61.59 286 ASP A O 1
ATOM 2298 N N . GLU A 1 287 ? 5.194 -16.238 24.024 1.00 55.72 287 GLU A N 1
ATOM 2299 C CA . GLU A 1 287 ? 6.023 -15.900 25.191 1.00 55.72 287 GLU A CA 1
ATOM 2300 C C . GLU A 1 287 ? 7.162 -14.900 24.886 1.00 55.72 287 GLU A C 1
ATOM 2302 O O . GLU A 1 287 ? 7.907 -14.546 25.806 1.00 55.72 287 GLU A O 1
ATOM 2307 N N . ARG A 1 288 ? 7.366 -14.476 23.625 1.00 53.75 288 ARG A N 1
ATOM 2308 C CA . ARG A 1 288 ? 8.502 -13.638 23.209 1.00 53.75 288 ARG A CA 1
ATOM 2309 C C . ARG A 1 288 ? 8.172 -12.770 21.989 1.00 53.75 288 ARG A C 1
ATOM 2311 O O . ARG A 1 288 ? 8.490 -13.140 20.863 1.00 53.75 288 ARG A O 1
ATOM 2318 N N . GLY A 1 289 ? 7.736 -11.533 22.203 1.00 54.88 289 GLY A N 1
ATOM 2319 C CA . GLY A 1 289 ? 7.584 -10.618 21.075 1.00 54.88 289 GLY A CA 1
ATOM 2320 C C . GLY A 1 289 ? 7.235 -9.189 21.440 1.00 54.88 289 GLY A C 1
ATOM 2321 O O . GLY A 1 289 ? 7.009 -8.847 22.596 1.00 54.88 289 GLY A O 1
ATOM 2322 N N . THR A 1 290 ? 7.224 -8.349 20.410 1.00 53.78 290 THR A N 1
ATOM 2323 C CA . THR A 1 290 ? 6.593 -7.032 20.427 1.00 53.78 290 THR A CA 1
ATOM 2324 C C . THR A 1 290 ? 5.429 -7.091 19.451 1.00 53.78 290 THR A C 1
ATOM 2326 O O . THR A 1 290 ? 5.642 -7.321 18.260 1.00 53.78 290 THR A O 1
ATOM 2329 N N . PHE A 1 291 ? 4.214 -6.892 19.949 1.00 62.53 291 PHE A N 1
ATOM 2330 C CA . PHE A 1 291 ? 2.994 -7.128 19.179 1.00 62.53 291 PHE A CA 1
ATOM 2331 C C . PHE A 1 291 ? 2.267 -5.830 18.880 1.00 62.53 291 PHE A C 1
ATOM 2333 O O . PHE A 1 291 ? 1.999 -5.063 19.798 1.00 62.53 291 PHE A O 1
ATOM 2340 N N . GLY A 1 292 ? 1.892 -5.616 17.618 1.00 63.53 292 GLY A N 1
ATOM 2341 C CA . GLY A 1 292 ? 0.962 -4.548 17.257 1.00 63.53 292 GLY A CA 1
ATOM 2342 C C . GLY A 1 292 ? -0.390 -4.776 17.936 1.00 63.53 292 GLY A C 1
ATOM 2343 O O . GLY A 1 292 ? -0.963 -5.853 17.775 1.00 63.53 292 GLY A O 1
ATOM 2344 N N . CYS A 1 293 ? -0.915 -3.801 18.674 1.00 64.44 293 CYS A N 1
ATOM 2345 C CA . CYS A 1 293 ? -2.275 -3.868 19.199 1.00 64.44 293 CYS A CA 1
ATOM 2346 C C . CYS A 1 293 ? -3.052 -2.567 18.988 1.00 64.44 293 CYS A C 1
ATOM 2348 O O . CYS A 1 293 ? -2.483 -1.477 18.966 1.00 64.44 293 CYS A O 1
ATOM 2350 N N . LEU A 1 294 ? -4.361 -2.702 18.805 1.00 69.75 294 LEU A N 1
ATOM 2351 C CA . LEU A 1 294 ? -5.325 -1.614 18.882 1.00 69.75 294 LEU A CA 1
ATOM 2352 C C . LEU A 1 294 ? -5.977 -1.665 20.255 1.00 69.75 294 LEU A C 1
ATOM 2354 O O . LEU A 1 294 ? -6.308 -2.741 20.754 1.00 69.75 294 LEU A O 1
ATOM 2358 N N . VAL A 1 295 ? -6.194 -0.505 20.859 1.00 65.31 295 VAL A N 1
ATOM 2359 C CA . VAL A 1 295 ? -6.805 -0.424 22.184 1.00 65.31 295 VAL A CA 1
ATOM 2360 C C . VAL A 1 295 ? -8.094 0.377 22.092 1.00 65.31 295 VAL A C 1
ATOM 2362 O O . VAL A 1 295 ? -8.097 1.509 21.617 1.00 65.31 295 VAL A O 1
ATOM 2365 N N . SER A 1 296 ? -9.196 -0.229 22.534 1.00 65.38 296 SER A N 1
ATOM 2366 C CA . SER A 1 296 ? -10.529 0.369 22.522 1.00 65.38 296 SER A CA 1
ATOM 2367 C C . SER A 1 296 ? -11.157 0.288 23.907 1.00 65.38 296 SER A C 1
ATOM 2369 O O . SER A 1 296 ? -11.114 -0.749 24.566 1.00 65.38 296 SER A O 1
ATOM 2371 N N . MET A 1 297 ? -11.766 1.383 24.347 1.00 62.75 297 MET A N 1
ATOM 2372 C CA . MET A 1 297 ? -12.487 1.442 25.618 1.00 62.75 297 MET A CA 1
ATOM 2373 C C . MET A 1 297 ? -13.950 1.091 25.378 1.00 62.75 297 MET A C 1
ATOM 2375 O O . MET A 1 297 ? -14.530 1.554 24.397 1.00 62.75 297 MET A O 1
ATOM 2379 N N . ILE A 1 298 ? -14.532 0.281 26.259 1.00 59.62 298 ILE A N 1
ATOM 2380 C CA . ILE A 1 298 ? -15.951 -0.066 26.210 1.00 59.62 298 ILE A CA 1
ATOM 2381 C C . ILE A 1 298 ? -16.622 0.604 27.407 1.00 59.62 298 ILE A C 1
ATOM 2383 O O . ILE A 1 298 ? -16.302 0.330 28.568 1.00 59.62 298 ILE A O 1
ATOM 2387 N N . VAL A 1 299 ? -17.526 1.528 27.100 1.00 55.56 299 VAL A N 1
ATOM 2388 C CA . VAL A 1 299 ? -18.389 2.198 28.074 1.00 55.56 299 VAL A CA 1
ATOM 2389 C C . VAL A 1 299 ? -19.714 1.435 28.093 1.00 55.56 299 VAL A C 1
ATOM 2391 O O . VAL A 1 299 ? -20.173 1.011 27.036 1.00 55.56 299 VAL A O 1
ATOM 2394 N N . ASP A 1 300 ? -20.294 1.206 29.275 1.00 48.75 300 ASP A N 1
ATOM 2395 C CA . ASP A 1 300 ? -21.575 0.499 29.426 1.00 48.75 300 ASP A CA 1
ATOM 2396 C C . ASP A 1 300 ? -22.715 1.297 28.769 1.00 48.75 300 ASP A C 1
ATOM 2398 O O . ASP A 1 300 ? -23.385 2.093 29.417 1.00 48.75 300 ASP A O 1
ATOM 2402 N N . GLU A 1 301 ? -22.909 1.090 27.469 1.00 41.50 301 GLU A N 1
ATOM 2403 C CA . GLU A 1 301 ? -24.137 1.265 26.693 1.00 41.50 301 GLU A CA 1
ATOM 2404 C C . GLU A 1 301 ? -23.910 0.623 25.310 1.00 41.50 301 GLU A C 1
ATOM 2406 O O . GLU A 1 301 ? -22.779 0.464 24.864 1.00 41.50 301 GLU A O 1
ATOM 2411 N N . ALA A 1 302 ? -24.982 0.163 24.665 1.00 37.84 302 ALA A N 1
ATOM 2412 C CA . ALA A 1 302 ? -25.028 -0.834 23.584 1.00 37.84 302 ALA A CA 1
ATOM 2413 C C . ALA A 1 302 ? -24.301 -0.508 22.252 1.00 37.84 302 ALA A C 1
ATOM 2415 O O . ALA A 1 302 ? -24.575 -1.149 21.236 1.00 37.84 302 ALA A O 1
ATOM 2416 N N . GLU A 1 303 ? -23.368 0.435 22.228 1.00 37.34 303 GLU A N 1
ATOM 2417 C CA . GLU A 1 303 ? -22.546 0.765 21.071 1.00 37.34 303 GLU A CA 1
ATOM 2418 C C . GLU A 1 303 ? -21.134 0.214 21.261 1.00 37.34 303 GLU A C 1
ATOM 2420 O O . GLU A 1 303 ? -20.240 0.843 21.822 1.00 37.34 303 GLU A O 1
ATOM 2425 N N . THR A 1 304 ? -20.906 -0.984 20.725 1.00 36.47 304 THR A N 1
ATOM 2426 C CA . THR A 1 304 ? -19.558 -1.503 20.451 1.00 36.47 304 THR A CA 1
ATOM 2427 C C . THR A 1 304 ? -18.964 -0.750 19.254 1.00 36.47 304 THR A C 1
ATOM 2429 O O . THR A 1 304 ? -18.624 -1.334 18.228 1.00 36.47 304 THR A O 1
ATOM 2432 N N . ASN A 1 305 ? -18.852 0.575 19.367 1.00 34.81 305 ASN A N 1
ATOM 2433 C CA . ASN A 1 305 ? -18.054 1.379 18.454 1.00 34.81 305 ASN A CA 1
ATOM 2434 C C . ASN A 1 305 ? -16.589 1.160 18.837 1.00 34.81 305 ASN A C 1
ATOM 2436 O O . ASN A 1 305 ? -15.993 1.889 19.627 1.00 34.81 305 ASN A O 1
ATOM 2440 N N . LEU A 1 306 ? -16.021 0.076 18.307 1.00 39.66 306 LEU A N 1
ATOM 2441 C CA . LEU A 1 306 ? -14.577 -0.071 18.217 1.00 39.66 306 LEU A CA 1
ATOM 2442 C C . LEU A 1 306 ? -14.047 1.164 17.479 1.00 39.66 306 LEU A C 1
ATOM 2444 O O . LEU A 1 306 ? -14.527 1.459 16.389 1.00 39.66 306 LEU A O 1
ATOM 2448 N N . MET A 1 307 ? -13.032 1.813 18.056 1.00 39.41 307 MET A N 1
ATOM 2449 C CA . MET A 1 307 ? -12.211 2.892 17.471 1.00 39.41 307 MET A CA 1
ATOM 2450 C C . MET A 1 307 ? -12.601 4.321 17.848 1.00 39.41 307 MET A C 1
ATOM 2452 O O . MET A 1 307 ? -12.924 5.133 16.978 1.00 39.41 307 MET A O 1
ATOM 2456 N N . ASP A 1 308 ? -12.424 4.692 19.123 1.00 34.94 308 ASP A N 1
ATOM 2457 C CA . ASP A 1 308 ? -12.408 6.122 19.452 1.00 34.94 308 ASP A CA 1
ATOM 2458 C C . ASP A 1 308 ? -11.041 6.803 19.258 1.00 34.94 308 ASP A C 1
ATOM 2460 O O . ASP A 1 308 ? -11.008 8.004 19.029 1.00 34.94 308 ASP A O 1
ATOM 2464 N N . LYS A 1 309 ? -9.924 6.054 19.206 1.00 36.34 309 LYS A N 1
ATOM 2465 C CA . LYS A 1 309 ? -8.637 6.486 18.614 1.00 36.34 309 LYS A CA 1
ATOM 2466 C C . LYS A 1 309 ? -7.811 5.271 18.194 1.00 36.34 309 LYS A C 1
ATOM 2468 O O . LYS A 1 309 ? -7.367 4.508 19.048 1.00 36.34 309 LYS A O 1
ATOM 2473 N N . GLU A 1 310 ? -7.583 5.095 16.896 1.00 38.41 310 GLU A N 1
ATOM 2474 C CA . GLU A 1 310 ? -6.597 4.128 16.414 1.00 38.41 310 GLU A CA 1
ATOM 2475 C C . GLU A 1 310 ? -5.197 4.651 16.727 1.00 38.41 310 GLU A C 1
ATOM 2477 O O . GLU A 1 310 ? -4.718 5.620 16.143 1.00 38.41 310 GLU A O 1
ATOM 2482 N N . GLN A 1 311 ? -4.526 4.011 17.673 1.00 43.09 311 GLN A N 1
ATOM 2483 C CA . GLN A 1 311 ? -3.078 4.080 17.761 1.00 43.09 311 GLN A CA 1
ATOM 2484 C C . GLN A 1 311 ? -2.567 2.648 17.735 1.00 43.09 311 GLN A C 1
ATOM 2486 O O . GLN A 1 311 ? -3.157 1.756 18.341 1.00 43.09 311 GLN A O 1
ATOM 2491 N N . VAL A 1 312 ? -1.522 2.420 16.946 1.00 36.31 312 VAL A N 1
ATOM 2492 C CA . VAL A 1 312 ? -0.841 1.132 16.860 1.00 36.31 312 VAL A CA 1
ATOM 2493 C C . VAL A 1 312 ? 0.119 1.065 18.039 1.00 36.31 312 VAL A C 1
ATOM 2495 O O . VAL A 1 312 ? 1.085 1.825 18.114 1.00 36.31 312 VAL A O 1
ATOM 2498 N N . TRP A 1 313 ? -0.165 0.176 18.976 1.00 40.72 313 TRP A N 1
ATOM 2499 C CA . TRP A 1 313 ? 0.593 0.007 20.210 1.00 40.72 313 TRP A CA 1
ATOM 2500 C C . TRP A 1 313 ? 1.453 -1.244 20.155 1.00 40.72 313 TRP A C 1
ATOM 2502 O O . TRP A 1 313 ? 1.235 -2.116 19.321 1.00 40.72 313 TRP A O 1
ATOM 2512 N N . CYS A 1 314 ? 2.438 -1.327 21.040 1.00 36.44 314 CYS A N 1
ATOM 2513 C CA . CYS A 1 314 ? 3.289 -2.494 21.192 1.00 36.44 314 CYS A CA 1
ATOM 2514 C C . CYS A 1 314 ? 2.998 -3.166 22.542 1.00 36.44 314 CYS A C 1
ATOM 2516 O O . CYS A 1 314 ? 3.091 -2.519 23.585 1.00 36.44 314 CYS A O 1
ATOM 2518 N N . VAL A 1 315 ? 2.634 -4.451 22.533 1.00 34.75 315 VAL A N 1
ATOM 2519 C CA . VAL A 1 315 ? 2.550 -5.284 23.749 1.00 34.75 315 VAL A CA 1
ATOM 2520 C C . VAL A 1 315 ? 3.832 -6.098 23.864 1.00 34.75 315 VAL A C 1
ATOM 2522 O O . VAL A 1 315 ? 4.272 -6.671 22.866 1.00 34.75 315 VAL A O 1
ATOM 2525 N N . GLY A 1 316 ? 4.428 -6.131 25.056 1.00 30.59 316 GLY A N 1
ATOM 2526 C CA . GLY A 1 316 ? 5.582 -6.965 25.399 1.00 30.59 316 GLY A CA 1
ATOM 2527 C C . GLY A 1 316 ? 5.503 -7.503 26.820 1.00 30.59 316 GLY A C 1
ATOM 2528 O O . GLY A 1 316 ? 4.644 -7.023 27.603 1.00 30.59 316 GLY A O 1
#

Secondary structure (DSSP, 8-state):
---PPPHHHHHHHHHHSHHHHBHHHHHHHHH-SS--EEETTEEE-HHHHHHHHHHHSSSPPP---STHHHHHHHHHHTTSHHHHHHHHHHHHHHHTTTS--SSHHHHHHHHHHHHTT-B-S-TTHHHHHHHHHTT--GGGS---TT--HHHHHHHHHHHHHHT-S-EEGGGGG-SSPBP-STT-TTSBS-SSS-GGGGSPS-SS-TTGGG-EEEEETTEEE----EEEEE----------TTS---EEEEEETTEEEEEE---SS------TT-SEEEEEESS---SS--EEEEEEEE-SSS-----SS---EEE-